Protein AF-0000000085166592 (afdb_homodimer)

InterPro domains:
  IPR009739 Lysozyme inhibitor LprI-like, N-terminal [PF07007] (27-117)

Foldseek 3Di:
DPPPPPPPPPPPPPPPPPPPPPPPLPLVPDDDLVSLLSPLVVLLVVLVVQLVVLLVLLLVVDDPVVNVVSVVVVVVLVVVQQVVLCVVLVVCPPHSCSSSSSSNSNSVSSNVSSVVSCVVSVNPVVNVVSRD/DPPPPPPPPPPPPPPPPPPPPPPPLPLVPDDDLVSLLSPLVVLLVVLVVQLVQLLVLLLVVDDPVVNVVSVVVVVVLVVVQQVVLCVVLVVCPPHSCSSSSSSNSNSVSSNVSSVVSCVVSVNPVPNVVSRD

Secondary structure (DSSP, 8-state):
--------------------------GGG--SHHHHHHHHHHHHHHHHHHHHHHHHHHHTTS-HHHHHHHHHHHHHHHHHHHHHHHHHHGGGTTSTTHHHHHHHHHHHHHHHHHHHHHHHTT--TT-TTT--/--------------------------GGG--SHHHHHHHHHHHHHHHHHHHHHHHHHHHTTS-HHHHHHHHHHHHHHHHHHHHHHHHHTGGGTTSTTHHHHHHHHHHHHHHHHHHHHHHHTT--TT-TTT--

pLDDT: mean 83.38, std 20.88, range [38.25, 98.94]

Radius of gyration: 30.91 Å; Cα contacts (8 Å, |Δi|>4): 212; chains: 2; bounding box: 69×152×59 Å

Sequence (264 aa):
MKALLRSLSLLGALLVLGSQAAQAADCTKAATQAEMNACASQTLTQSDADLNATYMAYRDKLDRARQNELREVQLAWLKYRDLSCRFESAASAGGSVAATVRQTCLAEKTRQRTDELKALAGCQEGDVACVRMKALLRSLSLLGALLVLGSQAAQAADCTKAATQAEMNACASQTLTQSDADLNATYMAYRDKLDRARQNELREVQLAWLKYRDLSCRFESAASAGGSVAATVRQTCLAEKTRQRTDELKALAGCQEGDVACVR

Solvent-accessible surface area (backbone atoms only — not comparable to full-atom values): 14823 Å² total; per-residue (Å²): 134,84,81,76,78,76,77,77,74,78,76,74,77,75,76,75,73,70,73,71,66,79,61,79,67,62,57,93,65,52,83,45,66,70,44,41,37,52,35,23,48,51,49,27,52,49,26,50,50,52,29,50,45,47,50,52,59,46,43,69,74,44,55,71,70,55,33,52,51,50,48,54,24,50,53,30,41,51,52,18,51,52,44,40,26,52,59,72,26,48,87,38,57,93,45,88,55,19,62,30,48,30,30,43,43,47,23,53,56,36,44,52,48,34,53,54,50,37,49,74,61,65,31,49,92,85,41,60,77,62,65,107,136,84,78,76,78,76,76,77,73,76,75,75,78,75,75,75,74,71,74,71,64,80,60,80,66,61,58,91,65,51,82,45,66,70,44,40,37,52,35,24,49,50,49,26,53,50,26,51,50,51,29,51,44,46,50,49,59,46,43,69,75,45,56,71,71,54,34,52,51,50,48,55,24,50,54,31,40,50,52,19,50,53,44,42,27,53,59,72,27,49,85,37,57,92,46,87,56,20,62,30,49,31,30,42,43,48,21,52,56,36,43,52,50,35,52,52,50,37,50,74,61,65,32,50,92,85,42,60,75,61,63,104

Organism: Herbaspirillum seropedicae (strain SmR1) (NCBI:txid757424)

Structure (mmCIF, N/CA/C/O backbone):
data_AF-0000000085166592-model_v1
#
loop_
_entity.id
_entity.type
_entity.pdbx_description
1 polymer 'Lysozyme inhibitor LprI-like N-terminal domain-containing protein'
#
loop_
_atom_site.group_PDB
_atom_site.id
_atom_site.type_symbol
_atom_site.label_atom_id
_atom_site.label_alt_id
_atom_site.label_comp_id
_atom_site.label_asym_id
_atom_site.label_entity_id
_atom_site.label_seq_id
_atom_site.pdbx_PDB_ins_code
_atom_site.Cartn_x
_atom_site.Cartn_y
_atom_site.Cartn_z
_atom_site.occupancy
_atom_site.B_iso_or_equiv
_atom_site.auth_seq_id
_atom_site.auth_comp_id
_atom_site.auth_asym_id
_atom_site.auth_atom_id
_atom_site.pdbx_PDB_model_num
ATOM 1 N N . MET A 1 1 ? -35.594 -71.312 -39.281 1 39.66 1 MET A N 1
ATOM 2 C CA . MET A 1 1 ? -34.562 -70.625 -38.469 1 39.66 1 MET A CA 1
ATOM 3 C C . MET A 1 1 ? -35.062 -69.25 -38 1 39.66 1 MET A C 1
ATOM 5 O O . MET A 1 1 ? -35.531 -68.438 -38.781 1 39.66 1 MET A O 1
ATOM 9 N N . LYS A 1 2 ? -35.625 -69.125 -36.688 1 46.03 2 LYS A N 1
ATOM 10 C CA . LYS A 1 2 ? -36.094 -68.062 -35.844 1 46.03 2 LYS A CA 1
ATOM 11 C C . LYS A 1 2 ? -35.062 -66.875 -35.844 1 46.03 2 LYS A C 1
ATOM 13 O O . LYS A 1 2 ? -33.906 -67.125 -35.531 1 46.03 2 LYS A O 1
ATOM 18 N N . ALA A 1 3 ? -35.125 -65.938 -36.781 1 44.31 3 ALA A N 1
ATOM 19 C CA . ALA A 1 3 ? -34.5 -64.625 -36.812 1 44.31 3 ALA A CA 1
ATOM 20 C C . ALA A 1 3 ? -34.594 -63.906 -35.469 1 44.31 3 ALA A C 1
ATOM 22 O O . ALA A 1 3 ? -35.688 -63.531 -35.031 1 44.31 3 ALA A O 1
ATOM 23 N N . LEU A 1 4 ? -33.906 -64.5 -34.375 1 43.62 4 LEU A N 1
ATOM 24 C CA . LEU A 1 4 ? -33.688 -63.844 -33.094 1 43.62 4 LEU A CA 1
ATOM 25 C C . LEU A 1 4 ? -33.281 -62.375 -33.25 1 43.62 4 LEU A C 1
ATOM 27 O O . LEU A 1 4 ? -32.25 -62.094 -33.875 1 43.62 4 LEU A O 1
ATOM 31 N N . LEU A 1 5 ? -34.25 -61.438 -33.406 1 45.22 5 LEU A N 1
ATOM 32 C CA . LEU A 1 5 ? -34.156 -60 -33.312 1 45.22 5 LEU A CA 1
ATOM 33 C C . LEU A 1 5 ? -33.281 -59.594 -32.125 1 45.22 5 LEU A C 1
ATOM 35 O O . LEU A 1 5 ? -33.594 -59.938 -30.984 1 45.22 5 LEU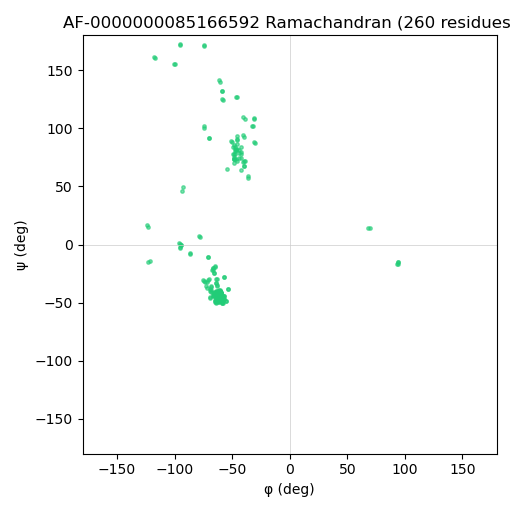 A O 1
ATOM 39 N N . ARG A 1 6 ? -31.906 -59.625 -32.219 1 48.19 6 ARG A N 1
ATOM 40 C CA . ARG A 1 6 ? -30.938 -59.094 -31.266 1 48.19 6 ARG A CA 1
ATOM 41 C C . ARG A 1 6 ? -31.328 -57.688 -30.812 1 48.19 6 ARG A C 1
ATOM 43 O O . ARG A 1 6 ? -31.531 -56.812 -31.641 1 48.19 6 ARG A O 1
ATOM 50 N N . SER A 1 7 ? -32.094 -57.5 -29.75 1 49.56 7 SER A N 1
ATOM 51 C CA . SER A 1 7 ? -32.344 -56.25 -29.031 1 49.56 7 SER A CA 1
ATOM 52 C C . SER A 1 7 ? -31.047 -55.531 -28.734 1 49.56 7 SER A C 1
ATOM 54 O O . SER A 1 7 ? -30.125 -56.094 -28.125 1 49.56 7 SER A O 1
ATOM 56 N N . LEU A 1 8 ? -30.547 -54.75 -29.641 1 46.91 8 LEU A N 1
ATOM 57 C CA . LEU A 1 8 ? -29.484 -53.781 -29.391 1 46.91 8 LEU A CA 1
ATOM 58 C C . LEU A 1 8 ? -29.797 -52.938 -28.156 1 46.91 8 LEU A C 1
ATOM 60 O O . LEU A 1 8 ? -30.75 -52.156 -28.172 1 46.91 8 LEU A O 1
ATOM 64 N N . SER A 1 9 ? -29.688 -53.5 -26.938 1 50.12 9 SER A N 1
ATOM 65 C CA . SER A 1 9 ? -29.734 -52.688 -25.719 1 50.12 9 SER A CA 1
ATOM 66 C C . SER A 1 9 ? -28.812 -51.469 -25.812 1 50.12 9 SER A C 1
ATOM 68 O O . SER A 1 9 ? -27.594 -51.625 -25.938 1 50.12 9 SER A O 1
ATOM 70 N N . LEU A 1 10 ? -29.266 -50.406 -26.438 1 48.69 10 LEU A N 1
ATOM 71 C CA . LEU A 1 10 ? -28.594 -49.125 -26.297 1 48.69 10 LEU A CA 1
ATOM 72 C C . LEU A 1 10 ? -28.312 -48.812 -24.828 1 48.69 10 LEU A C 1
ATOM 74 O O . LEU A 1 10 ? -29.234 -48.531 -24.062 1 48.69 10 LEU A O 1
ATOM 78 N N . LEU A 1 11 ? -27.375 -49.531 -24.172 1 51.44 11 LEU A N 1
ATOM 79 C CA . LEU A 1 11 ? -26.844 -49.094 -22.875 1 51.44 11 LEU A CA 1
ATOM 80 C C . LEU A 1 11 ? -26.547 -47.594 -22.891 1 51.44 11 LEU A C 1
ATOM 82 O O . LEU A 1 11 ? -25.656 -47.156 -23.609 1 51.44 11 LEU A O 1
ATOM 86 N N . GLY A 1 12 ? -27.578 -46.781 -22.703 1 49.09 12 GLY A N 1
ATOM 87 C CA . GLY A 1 12 ? -27.391 -45.344 -22.422 1 49.09 12 GLY A CA 1
ATOM 88 C C . GLY A 1 12 ? -26.344 -45.094 -21.375 1 49.09 12 GLY A C 1
ATOM 89 O O . GLY A 1 12 ? -26.484 -45.5 -20.219 1 49.09 12 GLY A O 1
ATOM 90 N N . ALA A 1 13 ? -25.047 -45.094 -21.703 1 53.25 13 ALA A N 1
ATOM 91 C CA . ALA A 1 13 ? -23.984 -44.594 -20.844 1 53.25 13 ALA A CA 1
ATOM 92 C C . ALA A 1 13 ? -24.391 -43.281 -20.172 1 53.25 13 ALA A C 1
ATOM 94 O O . ALA A 1 13 ? -24.484 -42.25 -20.812 1 53.25 13 ALA A O 1
ATOM 95 N N . LEU A 1 14 ? -25.281 -43.312 -19.141 1 52.31 14 LEU A N 1
ATOM 96 C CA . LEU A 1 14 ? -25.469 -42.156 -18.281 1 52.31 14 LEU A CA 1
ATOM 97 C C . LEU A 1 14 ? -24.125 -41.594 -17.828 1 52.31 14 LEU A C 1
ATOM 99 O O . LEU A 1 14 ? -23.422 -42.219 -17.031 1 52.31 14 LEU A O 1
ATOM 103 N N . LEU A 1 15 ? -23.453 -40.844 -18.609 1 51.09 15 LEU A N 1
ATOM 104 C CA . LEU A 1 15 ? -22.344 -40 -18.172 1 51.09 15 LEU A CA 1
ATOM 105 C C . LEU A 1 15 ? -22.719 -39.219 -16.922 1 51.09 15 LEU A C 1
ATOM 107 O O . LEU A 1 15 ? -23.469 -38.25 -16.984 1 51.09 15 LEU A O 1
ATOM 111 N N . VAL A 1 16 ? -22.812 -39.812 -15.703 1 50.47 16 VAL A N 1
ATOM 112 C CA . VAL A 1 16 ? -22.844 -39.062 -14.453 1 50.47 16 VAL A CA 1
ATOM 113 C C . VAL A 1 16 ? -21.734 -38.031 -14.43 1 50.47 16 VAL A C 1
ATOM 115 O O . VAL A 1 16 ? -20.562 -38.375 -14.266 1 50.47 16 VAL A O 1
ATOM 118 N N . LEU A 1 17 ? -21.859 -36.906 -15.094 1 51.59 17 LEU A N 1
ATOM 119 C CA . LEU A 1 17 ? -21.031 -35.75 -14.773 1 51.59 17 LEU A CA 1
ATOM 120 C C . LEU A 1 17 ? -21.016 -35.469 -13.273 1 51.59 17 LEU A C 1
ATOM 122 O O . LEU A 1 17 ? -22 -35.031 -12.703 1 51.59 17 LEU A O 1
ATOM 126 N N . GLY A 1 18 ? -20.328 -36.281 -12.492 1 46.75 18 GLY A N 1
ATOM 127 C CA . GLY A 1 18 ? -20.109 -35.906 -11.109 1 46.75 18 GLY A CA 1
ATOM 128 C C . GLY A 1 18 ? -19.797 -34.406 -10.945 1 46.75 18 GLY A C 1
ATOM 129 O O . GLY A 1 18 ? -18.844 -33.906 -11.531 1 46.75 18 GLY A O 1
ATOM 130 N N . SER A 1 19 ? -20.766 -33.594 -10.688 1 50.09 19 SER A N 1
ATOM 131 C CA . SER A 1 19 ? -20.5 -32.25 -10.141 1 50.09 19 SER A CA 1
ATOM 132 C C . SER A 1 19 ? -19.375 -32.312 -9.117 1 50.09 19 SER A C 1
ATOM 134 O O . SER A 1 19 ? -19.547 -32.844 -8.023 1 50.09 19 SER A O 1
ATOM 136 N N . GLN A 1 20 ? -18.188 -32.5 -9.516 1 47.25 20 GLN A N 1
ATOM 137 C CA . GLN A 1 20 ? -17.156 -32.219 -8.516 1 47.25 20 GLN A CA 1
ATOM 138 C C . GLN A 1 20 ? -17.516 -30.953 -7.703 1 47.25 20 GLN A C 1
ATOM 140 O O . GLN A 1 20 ? -17.5 -29.844 -8.234 1 47.25 20 GLN A O 1
ATOM 145 N N . ALA A 1 21 ? -18.5 -31.031 -6.949 1 45.41 21 ALA A N 1
ATOM 146 C CA . ALA A 1 21 ? -18.609 -29.938 -5.977 1 45.41 21 ALA A CA 1
ATOM 147 C C . ALA A 1 21 ? -17.234 -29.453 -5.559 1 45.41 21 ALA A C 1
ATOM 149 O O . ALA A 1 21 ? -16.344 -30.25 -5.27 1 45.41 21 ALA A O 1
ATOM 150 N N . ALA A 1 22 ? -16.797 -28.359 -6.086 1 47.06 22 ALA A N 1
ATOM 151 C CA . ALA A 1 22 ? -15.586 -27.703 -5.582 1 47.06 22 ALA A CA 1
ATOM 152 C C . ALA A 1 22 ? -15.484 -27.844 -4.066 1 47.06 22 ALA A C 1
ATOM 154 O O . ALA A 1 22 ? -16.25 -27.203 -3.332 1 47.06 22 ALA A O 1
ATOM 155 N N . GLN A 1 23 ? -15.469 -28.938 -3.445 1 48.72 23 GLN A N 1
ATOM 156 C CA . GLN A 1 23 ? -15.203 -29.047 -2.016 1 48.72 23 GLN A CA 1
ATOM 157 C C . GLN A 1 23 ? -14.258 -27.953 -1.544 1 48.72 23 GLN A C 1
ATOM 159 O O . GLN A 1 23 ? -13.281 -27.625 -2.227 1 48.72 23 GLN A O 1
ATOM 164 N N . ALA A 1 24 ? -14.75 -27.031 -0.844 1 54.62 24 ALA A N 1
ATOM 165 C CA . ALA A 1 24 ? -13.828 -26.125 -0.164 1 54.62 24 ALA A CA 1
ATOM 166 C C . ALA A 1 24 ? -12.523 -26.828 0.195 1 54.62 24 ALA A C 1
ATOM 168 O O . ALA A 1 24 ? -12.531 -27.844 0.892 1 54.62 24 ALA A O 1
ATOM 169 N N . ALA A 1 25 ? -11.578 -26.812 -0.792 1 58.69 25 ALA A N 1
ATOM 170 C CA . ALA A 1 25 ? -10.289 -27.453 -0.551 1 58.69 25 ALA A CA 1
ATOM 171 C C . ALA A 1 25 ? -9.812 -27.203 0.876 1 58.69 25 ALA A C 1
ATOM 173 O O . ALA A 1 25 ? -9.953 -26.094 1.396 1 58.69 25 ALA A O 1
ATOM 174 N N . ASP A 1 26 ? -9.828 -28.188 1.744 1 76.12 26 ASP A N 1
AT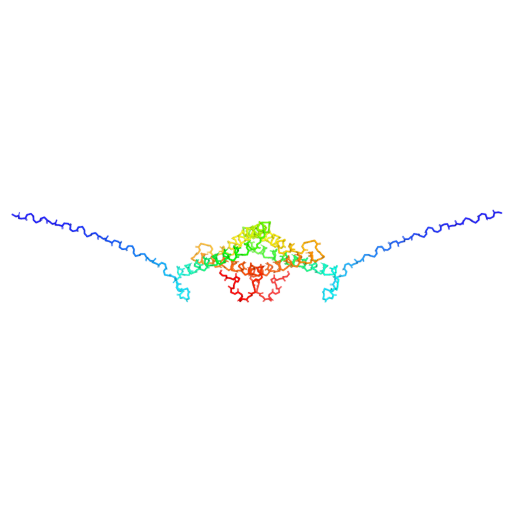OM 175 C CA . ASP A 1 26 ? -9.07 -28.031 2.982 1 76.12 26 ASP A CA 1
ATOM 176 C C . ASP A 1 26 ? -7.645 -27.578 2.697 1 76.12 26 ASP A C 1
ATOM 178 O O . ASP A 1 26 ? -6.762 -28.406 2.436 1 76.12 26 ASP A O 1
ATOM 182 N N . CYS A 1 27 ? -7.449 -26.312 2.623 1 84.44 27 CYS A N 1
ATOM 183 C CA . CYS A 1 27 ? -6.207 -25.719 2.152 1 84.44 27 CYS A CA 1
ATOM 184 C C . CYS A 1 27 ? -5.055 -26.047 3.09 1 84.44 27 CYS A C 1
ATOM 186 O O . CYS A 1 27 ? -3.887 -25.922 2.711 1 84.44 27 CYS A O 1
ATOM 188 N N . THR A 1 28 ? -5.441 -26.453 4.301 1 81.75 28 THR A N 1
ATOM 189 C CA . THR A 1 28 ? -4.383 -26.828 5.23 1 81.75 28 THR A CA 1
ATOM 190 C C . THR A 1 28 ? -3.734 -28.141 4.809 1 81.75 28 THR A C 1
ATOM 192 O O . THR A 1 28 ? -2.645 -28.484 5.273 1 81.75 28 THR A O 1
ATOM 195 N N . LYS A 1 29 ? -4.34 -28.812 3.859 1 84.25 29 LYS A N 1
ATOM 196 C CA . LYS A 1 29 ? -3.844 -30.125 3.471 1 84.25 29 LYS A CA 1
ATOM 197 C C . LYS A 1 29 ? -3.506 -30.172 1.982 1 84.25 29 LYS A C 1
ATOM 199 O O . LYS A 1 29 ? -3.43 -31.25 1.39 1 84.25 29 LYS A O 1
ATOM 204 N N . ALA A 1 30 ? -3.4 -28.953 1.363 1 84.44 30 ALA A N 1
ATOM 205 C CA . ALA A 1 30 ? -3.104 -28.953 -0.067 1 84.44 30 ALA A CA 1
ATOM 206 C C . ALA A 1 30 ? -1.789 -29.672 -0.355 1 84.44 30 ALA A C 1
ATOM 208 O O . ALA A 1 30 ? -0.758 -29.359 0.244 1 84.44 30 ALA A O 1
ATOM 209 N N . ALA A 1 31 ? -1.876 -30.656 -1.246 1 87.75 31 ALA A N 1
ATOM 210 C CA . ALA A 1 31 ? -0.699 -31.484 -1.496 1 87.75 31 ALA A CA 1
ATOM 211 C C . ALA A 1 31 ? -0.307 -31.453 -2.971 1 87.75 31 ALA A C 1
ATOM 213 O O . ALA A 1 31 ? 0.81 -31.828 -3.33 1 87.75 31 ALA A O 1
ATOM 214 N N . THR A 1 32 ? -1.146 -31 -3.811 1 92.12 32 THR A N 1
ATOM 215 C CA . THR A 1 32 ? -0.858 -30.906 -5.238 1 92.12 32 THR A CA 1
ATOM 216 C C . THR A 1 32 ? -0.888 -29.453 -5.699 1 92.12 32 THR A C 1
ATOM 218 O O . THR A 1 32 ? -1.445 -28.594 -5.016 1 92.12 32 THR A O 1
ATOM 221 N N . GLN A 1 33 ? -0.26 -29.219 -6.855 1 93 33 GLN A N 1
ATOM 222 C CA . GLN A 1 33 ? -0.279 -27.875 -7.414 1 93 33 GLN A CA 1
ATOM 223 C C . GLN A 1 33 ? -1.707 -27.406 -7.699 1 93 33 GLN A C 1
ATOM 225 O O . GLN A 1 33 ? -2.041 -26.25 -7.504 1 93 33 GLN A O 1
ATOM 230 N N . ALA A 1 34 ? -2.494 -28.344 -8.188 1 92.69 34 ALA A N 1
ATOM 231 C CA . ALA A 1 34 ? -3.895 -28.031 -8.461 1 92.69 34 ALA A CA 1
ATOM 232 C C . ALA A 1 34 ? -4.625 -27.594 -7.195 1 92.69 34 ALA A C 1
ATOM 234 O O . ALA A 1 34 ? -5.402 -26.641 -7.211 1 92.69 34 ALA A O 1
ATOM 235 N N . GLU A 1 35 ? -4.348 -28.25 -6.141 1 92.69 35 GLU A N 1
ATOM 236 C CA . GLU A 1 35 ? -4.949 -27.906 -4.855 1 92.69 35 GLU A CA 1
ATOM 237 C C . GLU A 1 35 ? -4.438 -26.547 -4.352 1 92.69 35 GLU A C 1
ATOM 239 O O . GLU A 1 35 ? -5.207 -25.75 -3.826 1 92.69 35 GLU A O 1
ATOM 244 N N . MET A 1 36 ? -3.229 -26.281 -4.496 1 94.75 36 MET A N 1
ATOM 245 C CA . MET A 1 36 ? -2.637 -25.016 -4.078 1 94.75 36 MET A CA 1
ATOM 246 C C . MET A 1 36 ? -3.227 -23.859 -4.871 1 94.75 36 MET A C 1
ATOM 248 O O . MET A 1 36 ? -3.498 -22.797 -4.312 1 94.75 36 MET A O 1
ATOM 252 N N . ASN A 1 37 ? -3.418 -24.109 -6.168 1 94.06 37 ASN A N 1
ATOM 253 C CA . ASN A 1 37 ? -4.07 -23.094 -6.992 1 94.06 37 ASN A CA 1
ATOM 254 C C . ASN A 1 37 ? -5.488 -22.797 -6.508 1 94.06 37 ASN A C 1
ATOM 256 O O . ASN A 1 37 ? -5.887 -21.641 -6.41 1 94.06 37 ASN A O 1
ATOM 260 N N . ALA A 1 38 ? -6.176 -23.875 -6.227 1 94.31 38 ALA A N 1
ATOM 261 C CA . ALA A 1 38 ? -7.551 -23.719 -5.758 1 94.31 38 ALA A CA 1
ATOM 262 C C . ALA A 1 38 ? -7.598 -22.969 -4.43 1 94.31 38 ALA A C 1
ATOM 264 O O . ALA A 1 38 ? -8.461 -22.109 -4.223 1 94.31 38 ALA A O 1
ATOM 265 N N . CYS A 1 39 ? -6.691 -23.266 -3.588 1 96.06 39 CYS A N 1
ATOM 266 C CA . CYS A 1 39 ? -6.633 -22.594 -2.287 1 96.06 39 CYS A CA 1
ATOM 267 C C . CYS A 1 39 ? -6.305 -21.125 -2.441 1 96.06 39 CYS A C 1
ATOM 269 O O . CYS A 1 39 ? -6.91 -20.266 -1.781 1 96.06 39 CYS A O 1
ATOM 271 N N . ALA A 1 40 ? -5.367 -20.797 -3.271 1 96.25 40 ALA A N 1
ATOM 272 C CA . ALA A 1 40 ? -5.016 -19.406 -3.516 1 96.25 40 ALA A CA 1
ATOM 273 C C . ALA A 1 40 ? -6.199 -18.641 -4.09 1 96.25 40 ALA A C 1
ATOM 275 O O . ALA A 1 40 ? -6.453 -17.5 -3.701 1 96.25 40 ALA A O 1
ATOM 276 N N . SER A 1 41 ? -6.887 -19.297 -4.984 1 96.88 41 SER A N 1
ATOM 277 C CA . SER A 1 41 ? -8.07 -18.672 -5.582 1 96.88 41 SER A CA 1
ATOM 278 C C . SER A 1 41 ? -9.148 -18.406 -4.535 1 96.88 41 SER A C 1
ATOM 280 O O . SER A 1 41 ? -9.766 -17.344 -4.527 1 96.88 41 SER A O 1
ATOM 282 N N . GLN A 1 42 ? -9.375 -19.344 -3.723 1 96.56 42 GLN A N 1
ATOM 283 C CA . GLN A 1 42 ? -10.359 -19.172 -2.656 1 96.56 42 GLN A CA 1
ATOM 284 C C . GLN A 1 42 ? -9.969 -18.047 -1.717 1 96.56 42 GLN A C 1
ATOM 286 O O . GLN A 1 42 ? -10.82 -17.234 -1.331 1 96.56 42 GLN A O 1
ATOM 291 N N . THR A 1 43 ? -8.758 -17.984 -1.353 1 97.44 43 THR A N 1
ATOM 292 C CA . THR A 1 43 ? -8.273 -16.938 -0.467 1 97.44 43 THR A CA 1
ATOM 293 C C . THR A 1 43 ? -8.445 -15.562 -1.111 1 97.44 43 THR A C 1
ATOM 295 O O . THR A 1 43 ? -8.875 -14.609 -0.457 1 97.44 43 THR A O 1
ATOM 298 N N . LEU A 1 44 ? -8.125 -15.477 -2.422 1 98.38 44 LEU A N 1
ATOM 299 C CA . LEU A 1 44 ? -8.289 -14.203 -3.123 1 98.38 44 LEU A CA 1
ATOM 300 C C . LEU A 1 44 ? -9.758 -13.805 -3.188 1 98.38 44 LEU A C 1
ATOM 302 O O . LEU A 1 44 ? -10.102 -12.648 -2.945 1 98.38 44 LEU A O 1
ATOM 306 N N . THR A 1 45 ? -10.57 -14.75 -3.488 1 98.19 45 THR A N 1
ATOM 307 C CA . THR A 1 45 ? -12 -14.5 -3.559 1 98.19 45 THR A CA 1
ATOM 308 C C . THR A 1 45 ? -12.523 -13.977 -2.221 1 98.19 45 THR A C 1
ATOM 310 O O . THR A 1 45 ? -13.273 -13 -2.18 1 98.19 45 THR A O 1
ATOM 313 N N . GLN A 1 46 ? -12.148 -14.609 -1.155 1 97.94 46 GLN A N 1
ATOM 314 C CA . GLN A 1 46 ? -12.57 -14.18 0.173 1 97.94 46 GLN A CA 1
ATOM 315 C C . GLN A 1 46 ? -12.016 -12.789 0.5 1 97.94 46 GLN A C 1
ATOM 317 O O . GLN A 1 46 ? -12.727 -11.953 1.055 1 97.94 46 GLN A O 1
ATOM 322 N N . SER A 1 47 ? -10.773 -12.539 0.2 1 98.62 47 SER A N 1
ATOM 323 C CA . SER A 1 47 ? -10.172 -11.227 0.436 1 98.62 47 SER A CA 1
ATOM 324 C C . SER A 1 47 ? -10.898 -10.133 -0.333 1 98.62 47 SER A C 1
ATOM 326 O O . SER A 1 47 ? -11.133 -9.047 0.195 1 98.62 47 SER A O 1
ATOM 328 N N . ASP A 1 48 ? -11.227 -10.461 -1.569 1 98.75 48 ASP A N 1
ATOM 329 C CA . ASP A 1 48 ? -11.977 -9.508 -2.381 1 98.75 48 ASP A CA 1
ATOM 330 C C . ASP A 1 48 ? -13.352 -9.227 -1.776 1 98.75 48 ASP A C 1
ATOM 332 O O . ASP A 1 48 ? -13.797 -8.078 -1.756 1 98.75 48 ASP A O 1
ATOM 336 N N . ALA A 1 49 ? -13.977 -10.258 -1.362 1 98.56 49 ALA A N 1
ATOM 337 C CA . ALA A 1 49 ? -15.289 -10.086 -0.737 1 98.56 49 ALA A CA 1
ATOM 338 C C . ALA A 1 49 ? -15.195 -9.227 0.519 1 98.56 49 ALA A C 1
ATOM 340 O O . ALA A 1 49 ? -16.016 -8.328 0.729 1 98.56 49 ALA A O 1
ATOM 341 N N . ASP A 1 50 ? -14.258 -9.492 1.364 1 98.12 50 ASP A N 1
ATOM 342 C CA . ASP A 1 50 ? -14.039 -8.727 2.59 1 98.12 50 ASP A CA 1
ATOM 343 C C . ASP A 1 50 ? -13.734 -7.266 2.279 1 98.12 50 ASP A C 1
ATOM 345 O O . ASP A 1 50 ? -14.25 -6.363 2.936 1 98.12 50 ASP A O 1
ATOM 349 N N . LEU A 1 51 ? -12.883 -7.031 1.287 1 98.62 51 LEU A N 1
ATOM 350 C CA . LEU A 1 51 ? -12.555 -5.668 0.887 1 98.62 51 LEU A CA 1
ATOM 351 C C . LEU A 1 51 ? -13.797 -4.926 0.407 1 98.62 51 LEU A C 1
ATOM 353 O O . LEU A 1 51 ? -14.039 -3.785 0.807 1 98.62 51 LEU A O 1
ATOM 357 N N . ASN A 1 52 ? -14.539 -5.605 -0.434 1 98.31 52 ASN A N 1
ATOM 358 C CA . ASN A 1 52 ? -15.734 -4.969 -0.98 1 98.31 52 ASN A CA 1
ATOM 359 C C . ASN A 1 52 ? -16.734 -4.609 0.119 1 98.31 52 ASN A C 1
ATOM 361 O O . ASN A 1 52 ? -17.297 -3.518 0.115 1 98.31 52 ASN A O 1
ATOM 365 N N . ALA A 1 53 ? -16.938 -5.496 1.018 1 97.81 53 ALA A N 1
ATOM 366 C CA . ALA A 1 53 ? -17.859 -5.234 2.125 1 97.81 53 ALA A CA 1
ATOM 367 C C . ALA A 1 53 ? -17.375 -4.062 2.971 1 97.81 53 ALA A C 1
ATOM 369 O O . ALA A 1 53 ? -18.156 -3.172 3.314 1 97.81 53 ALA A O 1
ATOM 370 N N . THR A 1 54 ? -16.125 -4.098 3.342 1 97.62 54 THR A N 1
ATOM 371 C CA . THR A 1 54 ? -15.539 -3.035 4.16 1 97.62 54 THR A CA 1
ATOM 372 C C . THR A 1 54 ? -15.602 -1.697 3.43 1 97.62 54 THR A C 1
ATOM 374 O O . THR A 1 54 ? -15.969 -0.679 4.02 1 97.62 54 THR A O 1
ATOM 377 N N . TYR A 1 55 ? -15.25 -1.688 2.164 1 98.38 55 TYR A N 1
ATOM 378 C CA . TYR A 1 55 ? -15.266 -0.49 1.332 1 98.38 55 TYR A CA 1
ATOM 379 C C . TYR A 1 55 ? -16.672 0.107 1.272 1 98.38 55 TYR A C 1
ATOM 381 O O . TYR A 1 55 ? -16.844 1.31 1.483 1 98.38 55 TYR A O 1
ATOM 389 N N . MET A 1 56 ? -17.625 -0.708 0.991 1 97.94 56 MET A N 1
ATOM 390 C CA . MET A 1 56 ? -19 -0.232 0.872 1 97.94 56 MET A CA 1
ATOM 391 C C . MET A 1 56 ? -19.5 0.319 2.201 1 97.94 56 MET A C 1
ATOM 393 O O . MET A 1 56 ? -20.141 1.368 2.24 1 97.94 56 MET A O 1
ATOM 397 N N . ALA A 1 57 ? -19.219 -0.428 3.275 1 96.19 57 ALA A N 1
ATOM 398 C CA . ALA A 1 57 ? -19.641 0.021 4.602 1 96.19 57 ALA A CA 1
ATOM 399 C C . ALA A 1 57 ? -19.031 1.376 4.941 1 96.19 57 ALA A C 1
ATOM 401 O O . ALA A 1 57 ? -19.703 2.248 5.492 1 96.19 57 ALA A O 1
ATOM 402 N N . TYR A 1 58 ? -17.797 1.571 4.715 1 96.75 58 TYR A N 1
ATOM 403 C CA . TYR A 1 58 ? -17.125 2.84 4.98 1 96.75 58 TYR A CA 1
ATOM 404 C C . TYR A 1 58 ? -17.672 3.943 4.082 1 96.75 58 TYR A C 1
ATOM 406 O O . TYR A 1 58 ? -17.969 5.043 4.551 1 96.75 58 TYR A O 1
ATOM 414 N N . ARG A 1 59 ? -17.75 3.635 2.77 1 97.44 59 ARG A N 1
ATOM 415 C CA . ARG A 1 59 ? -18.25 4.594 1.787 1 97.44 59 ARG A CA 1
ATOM 416 C C . ARG A 1 59 ? -19.625 5.117 2.182 1 97.44 59 ARG A C 1
ATOM 418 O O . ARG A 1 59 ? -19.922 6.305 2.018 1 97.44 59 ARG A O 1
ATOM 425 N N . ASP A 1 60 ? -20.438 4.246 2.721 1 96 60 ASP A N 1
ATOM 426 C CA . ASP A 1 60 ? -21.812 4.59 3.066 1 96 60 ASP A CA 1
ATOM 427 C C . ASP A 1 60 ? -21.859 5.609 4.203 1 96 60 ASP A C 1
ATOM 429 O O . ASP A 1 60 ? -22.875 6.277 4.406 1 96 60 ASP A O 1
ATOM 433 N N . LYS A 1 61 ? -20.859 5.762 4.957 1 94.81 61 LYS A N 1
ATOM 434 C CA . LYS A 1 61 ? -20.812 6.695 6.074 1 94.81 61 LYS A CA 1
ATOM 435 C C . LYS A 1 61 ? -20.375 8.086 5.609 1 94.81 61 LYS A C 1
ATOM 437 O O . LYS A 1 61 ? -20.406 9.039 6.387 1 94.81 61 LYS A O 1
ATOM 442 N N . LEU A 1 62 ? -19.984 8.18 4.379 1 95.81 62 LEU A N 1
ATOM 443 C CA . LEU A 1 62 ? -19.391 9.414 3.867 1 95.81 62 LEU A CA 1
ATOM 444 C C . LEU A 1 62 ? -20.438 10.211 3.074 1 95.81 62 LEU A C 1
ATOM 446 O O . LEU A 1 62 ? -21.406 9.648 2.588 1 95.81 62 LEU A O 1
ATOM 450 N N . ASP A 1 63 ? -20.219 11.547 2.998 1 96.44 63 ASP A N 1
ATOM 451 C CA . ASP A 1 63 ? -21.031 12.352 2.096 1 96.44 63 ASP A CA 1
ATOM 452 C C . ASP A 1 63 ? -20.625 12.141 0.642 1 96.44 63 ASP A C 1
ATOM 454 O O . ASP A 1 63 ? -19.609 11.484 0.367 1 96.44 63 ASP A O 1
ATOM 458 N N . ARG A 1 64 ? -21.328 12.625 -0.301 1 97.88 64 ARG A N 1
ATOM 459 C CA . ARG A 1 64 ? -21.156 12.336 -1.723 1 97.88 64 ARG A CA 1
ATOM 460 C C . ARG A 1 64 ? -19.781 12.758 -2.211 1 97.88 64 ARG A C 1
ATOM 462 O O . ARG A 1 64 ? -19.141 12.039 -2.984 1 97.88 64 ARG A O 1
ATOM 469 N N . ALA A 1 65 ? -19.297 13.93 -1.798 1 97.25 65 ALA A N 1
ATOM 470 C CA . ALA A 1 65 ? -17.984 14.406 -2.227 1 97.25 65 ALA A CA 1
ATOM 471 C C . ALA A 1 65 ? -16.891 13.461 -1.767 1 97.25 65 ALA A C 1
ATOM 473 O O . ALA A 1 65 ? -16 13.094 -2.551 1 97.25 65 ALA A O 1
ATOM 474 N N . ARG A 1 66 ? -17.016 13.023 -0.52 1 97.5 66 ARG A N 1
ATOM 475 C CA . ARG A 1 66 ? -16 12.133 0.034 1 97.5 66 ARG A CA 1
ATOM 476 C C . ARG A 1 66 ? -16.125 10.734 -0.569 1 97.5 66 ARG A C 1
ATOM 478 O O . ARG A 1 66 ? -15.117 10.047 -0.756 1 97.5 66 ARG A O 1
ATOM 485 N N . GLN A 1 67 ? -17.328 10.352 -0.891 1 98.5 67 GLN A N 1
ATOM 486 C CA . GLN A 1 67 ? -17.5 9.086 -1.593 1 98.5 67 GLN A CA 1
ATOM 487 C C . GLN A 1 67 ? -16.766 9.086 -2.924 1 98.5 67 GLN A C 1
ATOM 489 O O . GLN A 1 67 ? -16.125 8.094 -3.281 1 98.5 67 GLN A O 1
ATOM 494 N N . ASN A 1 68 ? -16.844 10.148 -3.623 1 98.5 68 ASN A N 1
ATOM 495 C CA . ASN A 1 68 ? -16.156 10.258 -4.906 1 98.5 68 ASN A CA 1
ATOM 496 C C . ASN A 1 68 ? -14.648 10.227 -4.738 1 98.5 68 ASN A C 1
ATOM 498 O O . ASN A 1 68 ? -13.938 9.586 -5.52 1 98.5 68 ASN A O 1
ATOM 502 N N . GLU A 1 69 ? -14.133 10.945 -3.764 1 98.31 69 GLU A N 1
ATOM 503 C CA . GLU A 1 69 ? -12.703 10.93 -3.482 1 98.31 69 GLU A CA 1
ATOM 504 C C . GLU A 1 69 ? -12.227 9.523 -3.131 1 98.31 69 GLU A C 1
ATOM 506 O O . GLU A 1 69 ? -11.188 9.07 -3.613 1 98.31 69 GLU A O 1
ATOM 511 N N . LEU A 1 70 ? -13 8.828 -2.266 1 98.56 70 LEU A N 1
ATOM 512 C CA . LEU A 1 70 ? -12.648 7.465 -1.885 1 98.56 70 LEU A CA 1
ATOM 513 C C . LEU A 1 70 ? -12.617 6.555 -3.105 1 98.56 70 LEU A C 1
ATOM 515 O O . LEU A 1 70 ? -11.758 5.676 -3.209 1 98.56 70 LEU A O 1
ATOM 519 N N . ARG A 1 71 ? -13.57 6.742 -4.008 1 98.81 71 ARG A N 1
ATOM 520 C CA . ARG A 1 71 ? -13.602 5.945 -5.23 1 98.81 71 ARG A CA 1
ATOM 521 C C . ARG A 1 71 ? -12.336 6.145 -6.051 1 98.81 71 ARG A C 1
ATOM 523 O O . ARG A 1 71 ? -11.766 5.184 -6.566 1 98.81 71 ARG A O 1
ATOM 530 N N . GLU A 1 72 ? -11.891 7.379 -6.191 1 98.81 72 GLU A N 1
ATOM 531 C CA . GLU A 1 72 ? -10.664 7.672 -6.93 1 98.81 72 GLU A CA 1
ATOM 532 C C . GLU A 1 72 ? -9.453 7 -6.289 1 98.81 72 GLU A C 1
ATOM 534 O O . GLU A 1 72 ? -8.602 6.449 -6.988 1 98.81 72 GLU A O 1
ATOM 539 N N . VAL A 1 73 ? -9.414 7.035 -4.945 1 98.88 73 VAL A N 1
ATOM 540 C CA . VAL A 1 73 ? -8.32 6.375 -4.227 1 98.88 73 VAL A CA 1
ATOM 541 C C . VAL A 1 73 ? -8.352 4.875 -4.508 1 98.88 73 VAL A C 1
ATOM 543 O O . VAL A 1 73 ? -7.316 4.27 -4.781 1 98.88 73 VAL A O 1
ATOM 546 N N . GLN A 1 74 ? -9.57 4.324 -4.422 1 98.88 74 GLN A N 1
ATOM 547 C CA . GLN A 1 74 ? -9.719 2.883 -4.574 1 98.88 74 GLN A CA 1
ATOM 548 C C . GLN A 1 74 ? -9.312 2.43 -5.977 1 98.88 74 GLN A C 1
ATOM 550 O O . GLN A 1 74 ? -8.656 1.398 -6.133 1 98.88 74 GLN A O 1
ATOM 555 N N . LEU A 1 75 ? -9.688 3.188 -6.98 1 98.88 75 LEU A N 1
ATOM 556 C CA . LEU A 1 75 ? -9.336 2.855 -8.359 1 98.88 75 LEU A CA 1
ATOM 557 C C . LEU A 1 75 ? -7.828 2.936 -8.57 1 98.88 75 LEU A C 1
ATOM 559 O O . LEU A 1 75 ? -7.25 2.088 -9.258 1 98.88 75 LEU A O 1
ATOM 563 N N . ALA A 1 76 ? -7.211 3.961 -8.047 1 98.88 76 ALA A N 1
ATOM 564 C CA . ALA A 1 76 ? -5.754 4.07 -8.133 1 98.88 76 ALA A CA 1
ATOM 565 C C . ALA A 1 76 ? -5.074 2.908 -7.418 1 98.88 76 ALA A C 1
ATOM 567 O O . ALA A 1 76 ? -4.07 2.379 -7.895 1 98.88 76 ALA A O 1
ATOM 568 N N . TRP A 1 77 ? -5.633 2.521 -6.246 1 98.94 77 TRP A N 1
ATOM 569 C CA . TRP A 1 77 ? -5.086 1.393 -5.496 1 98.94 77 TRP A CA 1
ATOM 570 C C . TRP A 1 77 ? -5.195 0.102 -6.301 1 98.94 77 TRP A C 1
ATOM 572 O O . TRP A 1 77 ? -4.258 -0.699 -6.332 1 98.94 77 TRP A O 1
ATOM 582 N N . LEU A 1 78 ? -6.344 -0.097 -6.949 1 98.94 78 LEU A N 1
ATOM 583 C CA . LEU A 1 78 ? -6.551 -1.302 -7.746 1 98.94 78 LEU A CA 1
ATOM 584 C C . LEU A 1 78 ? -5.508 -1.404 -8.852 1 98.94 78 LEU A C 1
ATOM 586 O O . LEU A 1 78 ? -4.965 -2.484 -9.102 1 98.94 78 LEU A O 1
ATOM 590 N N . LYS A 1 79 ? -5.277 -0.306 -9.508 1 98.94 79 LYS A N 1
ATOM 591 C CA . LYS A 1 79 ? -4.27 -0.287 -10.562 1 98.94 79 LYS A CA 1
ATOM 592 C C . LYS A 1 79 ? -2.887 -0.605 -10.008 1 98.94 79 LYS A C 1
ATOM 594 O O . LYS A 1 79 ? -2.143 -1.398 -10.586 1 98.94 79 LYS A O 1
ATOM 599 N N . TYR A 1 80 ? -2.539 -0.039 -8.883 1 98.94 80 TYR A N 1
ATOM 600 C CA . TYR A 1 80 ? -1.265 -0.302 -8.227 1 98.94 80 TYR A CA 1
ATOM 601 C C . TYR A 1 80 ? -1.144 -1.771 -7.84 1 98.94 80 TYR A C 1
ATOM 603 O O . TYR A 1 80 ? -0.118 -2.404 -8.102 1 98.94 80 TYR A O 1
ATOM 611 N N . ARG A 1 81 ? -2.18 -2.305 -7.188 1 98.88 81 ARG A N 1
ATOM 612 C CA . ARG A 1 81 ? -2.168 -3.701 -6.77 1 98.88 81 ARG A CA 1
ATOM 613 C C . ARG A 1 81 ? -1.903 -4.625 -7.949 1 98.88 81 ARG A C 1
ATOM 615 O O . ARG A 1 81 ? -1.039 -5.504 -7.879 1 98.88 81 ARG A O 1
ATOM 622 N N . ASP A 1 82 ? -2.68 -4.387 -9.062 1 98.81 82 ASP A N 1
ATOM 623 C CA . ASP A 1 82 ? -2.604 -5.289 -10.203 1 98.81 82 ASP A CA 1
ATOM 624 C C . ASP A 1 82 ? -1.232 -5.211 -10.875 1 98.81 82 ASP A C 1
ATOM 626 O O . ASP A 1 82 ? -0.642 -6.238 -11.211 1 98.81 82 ASP A O 1
ATOM 630 N N . LEU A 1 83 ? -0.715 -4.008 -11.062 1 98.81 83 LEU A N 1
ATOM 631 C CA . LEU A 1 83 ? 0.605 -3.846 -11.664 1 98.81 83 LEU A CA 1
ATOM 632 C C . LEU A 1 83 ? 1.688 -4.426 -10.758 1 98.81 83 LEU A C 1
ATOM 634 O O . LEU A 1 83 ? 2.621 -5.074 -11.234 1 98.81 83 LEU A O 1
ATOM 638 N N . SER A 1 84 ? 1.565 -4.168 -9.445 1 98.69 84 SER A N 1
ATOM 639 C CA . SER A 1 84 ? 2.549 -4.652 -8.477 1 98.69 84 SER A CA 1
ATOM 640 C C . SER A 1 84 ? 2.607 -6.176 -8.469 1 98.69 84 SER A C 1
ATOM 642 O O . SER A 1 84 ? 3.691 -6.762 -8.539 1 98.69 84 SER A O 1
ATOM 644 N N . CYS A 1 85 ? 1.445 -6.789 -8.438 1 98.5 85 CYS A N 1
ATOM 645 C CA . CYS A 1 85 ? 1.433 -8.242 -8.32 1 98.5 85 CYS A CA 1
ATOM 646 C C . CYS A 1 85 ? 1.816 -8.898 -9.641 1 98.5 85 CYS A C 1
ATOM 648 O O . CYS A 1 85 ? 2.398 -9.984 -9.648 1 98.5 85 CYS A O 1
ATOM 650 N N . ARG A 1 86 ? 1.507 -8.266 -10.789 1 97.94 86 ARG A N 1
ATOM 651 C CA . ARG A 1 86 ? 2.033 -8.758 -12.055 1 97.94 86 ARG A CA 1
ATOM 652 C C . ARG A 1 86 ? 3.557 -8.719 -12.07 1 97.94 86 ARG A C 1
ATOM 654 O O . ARG A 1 86 ? 4.203 -9.672 -12.508 1 97.94 86 ARG A O 1
ATOM 661 N N . PHE A 1 87 ? 4.117 -7.688 -11.594 1 98.06 87 PHE A N 1
ATOM 662 C CA . PHE A 1 87 ? 5.566 -7.527 -11.531 1 98.06 87 PHE A CA 1
ATOM 663 C C . PHE A 1 87 ? 6.184 -8.562 -10.602 1 98.06 87 PHE A C 1
ATOM 665 O O . PHE A 1 87 ? 7.129 -9.258 -10.984 1 98.06 87 PHE A O 1
ATOM 672 N N . GLU A 1 88 ? 5.645 -8.727 -9.438 1 96 88 GLU A N 1
ATOM 673 C CA . GLU A 1 88 ? 6.227 -9.562 -8.391 1 96 88 GLU A CA 1
ATOM 674 C C . GLU A 1 88 ? 6.125 -11.039 -8.742 1 96 88 GLU A C 1
ATOM 676 O O . GLU A 1 88 ? 6.969 -11.844 -8.328 1 96 88 GLU A O 1
ATOM 681 N N . SER A 1 89 ? 5.098 -11.406 -9.484 1 95.56 89 SER A N 1
ATOM 682 C CA . SER A 1 89 ? 4.883 -12.82 -9.773 1 95.56 89 SER A CA 1
ATOM 683 C C . SER A 1 89 ? 5.488 -13.203 -11.117 1 95.56 89 SER A C 1
ATOM 685 O O . SER A 1 89 ? 5.402 -14.367 -11.531 1 95.56 89 SER A O 1
ATOM 687 N N . ALA A 1 90 ? 6.113 -12.266 -11.82 1 94.38 90 ALA A N 1
ATOM 688 C CA . ALA A 1 90 ? 6.559 -12.477 -13.195 1 94.38 90 ALA A CA 1
ATOM 689 C C . ALA A 1 90 ? 7.617 -13.578 -13.266 1 94.38 90 ALA A C 1
ATOM 691 O O . ALA A 1 90 ? 7.715 -14.289 -14.273 1 94.38 90 ALA A O 1
ATOM 692 N N . ALA A 1 91 ? 8.414 -13.742 -12.188 1 88.69 91 ALA A N 1
ATOM 693 C CA . ALA A 1 91 ? 9.484 -14.742 -12.195 1 88.69 91 ALA A CA 1
ATOM 694 C C . ALA A 1 91 ? 8.914 -16.156 -12.266 1 88.69 91 ALA A C 1
ATOM 696 O O . ALA A 1 91 ? 9.594 -17.094 -12.703 1 88.69 91 ALA A O 1
ATOM 697 N N . SER A 1 92 ? 7.703 -16.328 -11.836 1 91.94 92 SER A N 1
ATOM 698 C CA . SER A 1 92 ? 7.07 -17.641 -11.828 1 91.94 92 SER A CA 1
ATOM 699 C C . SER A 1 92 ? 6.242 -17.859 -13.094 1 91.94 92 SER A C 1
ATOM 701 O O . SER A 1 92 ? 5.688 -18.953 -13.297 1 91.94 92 SER A O 1
ATOM 703 N N . ALA A 1 93 ? 6.242 -16.828 -13.945 1 88.25 93 ALA A N 1
ATOM 704 C C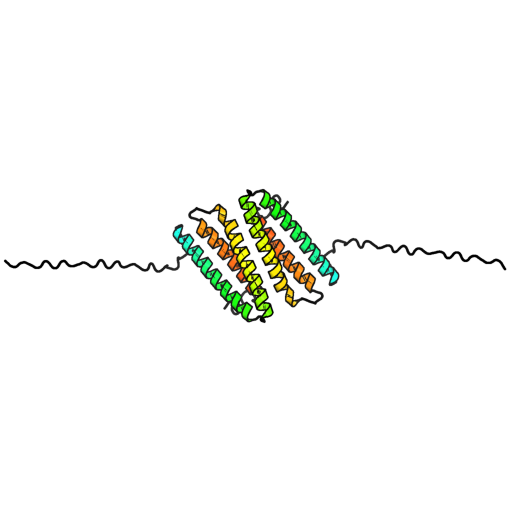A . ALA A 1 93 ? 5.379 -16.891 -15.117 1 88.25 93 ALA A CA 1
ATOM 705 C C . ALA A 1 93 ? 5.715 -18.109 -15.977 1 88.25 93 ALA A C 1
ATOM 707 O O . ALA A 1 93 ? 6.891 -18.406 -16.219 1 88.25 93 ALA A O 1
ATOM 708 N N . GLY A 1 94 ? 4.648 -18.844 -16.359 1 89.5 94 GLY A N 1
ATOM 709 C CA . GLY A 1 94 ? 4.832 -20 -17.234 1 89.5 94 GLY A CA 1
ATOM 710 C C . GLY A 1 94 ? 4.969 -21.297 -16.469 1 89.5 94 GLY A C 1
ATOM 711 O O . GLY A 1 94 ? 4.875 -22.375 -17.047 1 89.5 94 GLY A O 1
ATOM 712 N N . GLY A 1 95 ? 5.211 -21.203 -15.164 1 91.38 95 GLY A N 1
ATOM 713 C CA . GLY A 1 95 ? 5.332 -22.391 -14.352 1 91.38 95 GLY A CA 1
ATOM 714 C C . GLY A 1 95 ? 4.043 -22.781 -13.648 1 91.38 95 GLY A C 1
ATOM 715 O O . GLY A 1 95 ? 3.07 -22.016 -13.672 1 91.38 95 GLY A O 1
ATOM 716 N N . SER A 1 96 ? 4.059 -23.922 -13.047 1 91.81 96 SER A N 1
ATOM 717 C CA . SER A 1 96 ? 2.875 -24.469 -12.391 1 91.81 96 SER A CA 1
ATOM 718 C C . SER A 1 96 ? 2.469 -23.625 -11.188 1 91.81 96 SER A C 1
ATOM 720 O O . SER A 1 96 ? 1.292 -23.562 -10.828 1 91.81 96 SER A O 1
ATOM 722 N N . VAL A 1 97 ? 3.488 -22.859 -10.672 1 93.94 97 VAL A N 1
ATOM 723 C CA . VAL A 1 97 ? 3.209 -22.141 -9.43 1 93.94 97 VAL A CA 1
ATOM 724 C C . VAL A 1 97 ? 2.779 -20.719 -9.734 1 93.94 97 VAL A C 1
ATOM 726 O O . VAL A 1 97 ? 2.42 -19.953 -8.828 1 93.94 97 VAL A O 1
ATOM 729 N N . ALA A 1 98 ? 2.766 -20.312 -11.016 1 93.69 98 ALA A N 1
ATOM 730 C CA . ALA A 1 98 ? 2.539 -18.922 -11.422 1 93.69 98 ALA A CA 1
ATOM 731 C C . ALA A 1 98 ? 1.207 -18.406 -10.891 1 93.69 98 ALA A C 1
ATOM 733 O O . ALA A 1 98 ? 1.146 -17.312 -10.305 1 93.69 98 ALA A O 1
ATOM 734 N N . ALA A 1 99 ? 0.204 -19.203 -11.062 1 95.06 99 ALA A N 1
ATOM 735 C CA . ALA A 1 99 ? -1.125 -18.781 -10.625 1 95.06 99 ALA A CA 1
ATOM 736 C C . ALA A 1 99 ? -1.181 -18.625 -9.102 1 95.06 99 ALA A C 1
ATOM 738 O O . ALA A 1 99 ? -1.748 -17.672 -8.586 1 95.06 99 ALA A O 1
ATOM 739 N N . THR A 1 100 ? -0.622 -19.578 -8.398 1 95.69 100 THR A N 1
ATOM 740 C CA . THR A 1 100 ? -0.617 -19.547 -6.941 1 95.69 100 THR A CA 1
ATOM 741 C C . THR A 1 100 ? 0.107 -18.297 -6.434 1 95.69 100 THR A C 1
ATOM 743 O O . THR A 1 100 ? -0.391 -17.594 -5.547 1 95.69 100 THR A O 1
ATOM 746 N N . VAL A 1 101 ? 1.224 -17.938 -7.062 1 96.12 101 VAL A N 1
ATOM 747 C CA . VAL A 1 101 ? 2.037 -16.797 -6.629 1 96.12 101 VAL A CA 1
ATOM 748 C C . VAL A 1 101 ? 1.288 -15.5 -6.887 1 96.12 101 VAL A C 1
ATOM 750 O O . VAL A 1 101 ? 1.203 -14.633 -6.008 1 96.12 101 VAL A O 1
ATOM 753 N N . ARG A 1 102 ? 0.717 -15.383 -8.039 1 97.19 102 ARG A N 1
ATOM 754 C CA . ARG A 1 102 ? -0.015 -14.172 -8.406 1 97.19 102 ARG A CA 1
ATOM 755 C C . ARG A 1 102 ? -1.228 -13.969 -7.508 1 97.19 102 ARG A C 1
ATOM 757 O O . ARG A 1 102 ? -1.445 -12.875 -6.984 1 97.19 102 ARG A O 1
ATOM 764 N N . GLN A 1 103 ? -1.943 -15.016 -7.34 1 97.88 103 GLN A N 1
ATOM 765 C CA . GLN A 1 103 ? -3.166 -14.914 -6.551 1 97.88 103 GLN A CA 1
ATOM 766 C C . GLN A 1 103 ? -2.85 -14.656 -5.078 1 97.88 103 GLN A C 1
ATOM 768 O O . GLN A 1 103 ? -3.588 -13.938 -4.395 1 97.88 103 GLN A O 1
ATOM 773 N N . THR A 1 104 ? -1.789 -15.242 -4.586 1 97.44 104 THR A N 1
ATOM 774 C CA . THR A 1 104 ? -1.367 -14.984 -3.213 1 97.44 104 THR A CA 1
ATOM 775 C C . THR A 1 104 ? -0.981 -13.523 -3.025 1 97.44 104 THR A C 1
ATOM 777 O O . THR A 1 104 ? -1.36 -12.898 -2.031 1 97.44 104 THR A O 1
ATOM 780 N N . CYS A 1 105 ? -0.263 -12.953 -3.98 1 97.56 105 CYS A N 1
ATOM 781 C CA . CYS A 1 105 ? 0.094 -11.539 -3.965 1 97.56 105 CYS A CA 1
ATOM 782 C C . CYS A 1 105 ? -1.151 -10.664 -3.934 1 97.56 105 CYS A C 1
ATOM 784 O O . CYS A 1 105 ? -1.263 -9.766 -3.1 1 97.56 105 CYS A O 1
ATOM 786 N N . LEU A 1 106 ? -2.041 -10.945 -4.824 1 98.81 106 LEU A N 1
ATOM 787 C CA . LEU A 1 106 ? -3.281 -10.18 -4.891 1 98.81 106 LEU A CA 1
ATOM 788 C C . LEU A 1 106 ? -4.039 -10.25 -3.57 1 98.81 106 LEU A C 1
ATOM 790 O O . LEU A 1 106 ? -4.508 -9.227 -3.062 1 98.81 106 LEU A O 1
ATOM 794 N N . ALA A 1 107 ? -4.133 -11.43 -3.018 1 98.62 107 ALA A N 1
ATOM 795 C CA . ALA A 1 107 ? -4.867 -11.609 -1.768 1 98.62 107 ALA A CA 1
ATOM 796 C C . ALA A 1 107 ? -4.207 -10.844 -0.626 1 98.62 107 ALA A C 1
ATOM 798 O O . ALA A 1 107 ? -4.891 -10.211 0.182 1 98.62 107 ALA A O 1
ATOM 799 N N . GLU A 1 108 ? -2.926 -10.906 -0.554 1 98.06 108 GLU A N 1
ATOM 800 C CA . GLU A 1 108 ? -2.191 -10.242 0.521 1 98.06 108 GLU A CA 1
ATOM 801 C C . GLU A 1 108 ? -2.359 -8.727 0.453 1 98.06 108 GLU A C 1
ATOM 803 O O . GLU A 1 108 ? -2.668 -8.086 1.459 1 98.06 108 GLU A O 1
ATOM 808 N N . LYS A 1 109 ? -2.148 -8.117 -0.705 1 98.69 109 LYS A N 1
ATOM 809 C CA . LYS A 1 109 ? -2.32 -6.672 -0.845 1 98.69 109 LYS A CA 1
ATOM 810 C C . LYS A 1 109 ? -3.773 -6.27 -0.623 1 98.69 109 LYS A C 1
ATOM 812 O O . LYS A 1 109 ? -4.047 -5.195 -0.078 1 98.69 109 LYS A O 1
ATOM 817 N N . THR A 1 110 ? -4.688 -7.148 -1.01 1 98.88 110 THR A N 1
ATOM 818 C CA . THR A 1 110 ? -6.105 -6.879 -0.789 1 98.88 110 THR A CA 1
ATOM 819 C C . THR A 1 110 ? -6.43 -6.875 0.703 1 98.88 110 THR A C 1
ATOM 821 O O . THR A 1 110 ? -7.16 -6.008 1.183 1 98.88 110 THR A O 1
ATOM 824 N N . ARG A 1 111 ? -5.891 -7.773 1.439 1 98.5 111 ARG A N 1
ATOM 825 C CA . ARG A 1 111 ? -6.09 -7.805 2.885 1 98.5 111 ARG A CA 1
ATOM 826 C C . ARG A 1 111 ? -5.516 -6.555 3.543 1 98.5 111 ARG A C 1
ATOM 828 O O . ARG A 1 111 ? -6.129 -5.984 4.445 1 98.5 111 ARG A O 1
ATOM 835 N N . GLN A 1 112 ? -4.383 -6.168 3.1 1 97.69 112 GLN A N 1
ATOM 836 C CA . GLN A 1 112 ? -3.764 -4.957 3.631 1 97.69 112 GLN A CA 1
ATOM 837 C C . GLN A 1 112 ? -4.645 -3.736 3.383 1 97.69 112 GLN A C 1
ATOM 839 O O . GLN A 1 112 ? -4.801 -2.887 4.262 1 97.69 112 GLN A O 1
ATOM 844 N N . ARG A 1 113 ? -5.191 -3.674 2.23 1 98.56 113 ARG A N 1
ATOM 845 C CA . ARG A 1 113 ? -6.098 -2.58 1.899 1 98.56 113 ARG A CA 1
ATOM 846 C C . ARG A 1 113 ? -7.344 -2.613 2.781 1 98.56 113 ARG A C 1
ATOM 848 O O . ARG A 1 113 ? -7.816 -1.57 3.236 1 98.56 113 ARG A O 1
ATOM 855 N N . THR A 1 114 ? -7.855 -3.809 2.982 1 98.06 114 THR A N 1
ATOM 856 C CA . THR A 1 114 ? -9.008 -3.961 3.863 1 98.06 114 THR A CA 1
ATOM 857 C C . THR A 1 114 ? -8.703 -3.408 5.254 1 98.06 114 THR A C 1
ATOM 859 O O . THR A 1 114 ? -9.508 -2.67 5.824 1 98.06 114 THR A O 1
ATOM 862 N N . ASP A 1 115 ? -7.551 -3.74 5.734 1 96.69 115 ASP A N 1
ATOM 863 C CA . ASP A 1 115 ? -7.141 -3.262 7.051 1 96.69 115 ASP A CA 1
ATOM 864 C C . ASP A 1 115 ? -7.023 -1.739 7.074 1 96.69 115 ASP A C 1
ATOM 866 O O . ASP A 1 115 ? -7.402 -1.096 8.055 1 96.69 115 ASP A O 1
ATOM 870 N N . GLU A 1 116 ? -6.484 -1.143 6.059 1 96.31 116 GLU A N 1
ATOM 871 C CA . GLU A 1 116 ? -6.383 0.311 5.957 1 96.31 116 GLU A CA 1
ATOM 872 C C . GLU A 1 116 ? -7.762 0.965 5.992 1 96.31 116 GLU A C 1
ATOM 874 O O . GLU A 1 116 ? -7.953 1.979 6.668 1 96.31 116 GLU A O 1
ATOM 879 N N . LEU A 1 117 ? -8.695 0.377 5.297 1 97.44 117 LEU A N 1
ATOM 880 C CA . LEU A 1 117 ? -10.039 0.934 5.246 1 97.44 117 LEU A CA 1
ATOM 881 C C . LEU A 1 117 ? -10.742 0.792 6.598 1 97.44 117 LEU A C 1
ATOM 883 O O . LEU A 1 117 ? -11.484 1.684 7.012 1 97.44 117 LEU A O 1
ATOM 887 N N . LYS A 1 118 ? -10.5 -0.343 7.227 1 95.44 118 LYS A N 1
ATOM 888 C CA . LYS A 1 118 ? -11.047 -0.51 8.57 1 95.44 118 LYS A CA 1
ATOM 889 C C . LYS A 1 118 ? -10.523 0.567 9.516 1 95.44 118 LYS A C 1
ATOM 891 O O . LYS A 1 118 ? -11.281 1.118 10.32 1 95.44 118 LYS A O 1
ATOM 896 N N . ALA A 1 119 ? -9.273 0.864 9.453 1 93 119 ALA A N 1
ATOM 897 C CA . ALA A 1 119 ? -8.68 1.904 10.289 1 93 119 ALA A CA 1
ATOM 898 C C . ALA A 1 119 ? -9.297 3.268 9.984 1 93 119 ALA A C 1
ATOM 900 O O . ALA A 1 119 ? -9.586 4.039 10.906 1 93 119 ALA A O 1
ATOM 901 N N . LEU A 1 120 ? -9.5 3.6 8.742 1 92.94 120 LEU A N 1
ATOM 902 C CA . LEU A 1 120 ? -10.117 4.863 8.352 1 92.94 120 LEU A CA 1
ATOM 903 C C . LEU A 1 120 ? -11.547 4.953 8.859 1 92.94 120 LEU A C 1
ATOM 905 O O . LEU A 1 120 ? -12.016 6.035 9.227 1 92.94 120 LEU A O 1
ATOM 909 N N . ALA A 1 121 ? -12.148 3.799 8.859 1 91.19 121 ALA A N 1
ATOM 910 C CA . ALA A 1 121 ? -13.547 3.744 9.281 1 91.19 121 ALA A CA 1
ATOM 911 C C . ALA A 1 121 ? -13.664 3.789 10.805 1 91.19 121 ALA A C 1
ATOM 913 O O . ALA A 1 121 ? -14.766 3.873 11.344 1 91.19 121 ALA A O 1
ATOM 914 N N . GLY A 1 122 ? -12.469 4.031 11.508 1 82.88 122 GLY A N 1
ATOM 915 C CA . GLY A 1 122 ? -12.461 4.074 12.961 1 82.88 122 GLY A CA 1
ATOM 916 C C . GLY A 1 122 ? -12.727 2.723 13.602 1 82.88 122 GLY A C 1
ATOM 917 O O . GLY A 1 122 ? -13.18 2.648 14.742 1 82.88 122 GLY A O 1
ATOM 918 N N . CYS A 1 123 ? -12.602 1.815 12.727 1 66.69 123 CYS A N 1
ATOM 919 C CA . CYS A 1 123 ? -12.836 0.48 13.266 1 66.69 123 CYS A CA 1
ATOM 920 C C . CYS A 1 123 ? -11.656 0.021 14.117 1 66.69 123 CYS A C 1
ATOM 922 O O . CYS A 1 123 ? -10.5 0.174 13.727 1 66.69 123 CYS A O 1
ATOM 924 N N . GLN A 1 124 ? -11.797 0.121 15.406 1 55.53 124 GLN A N 1
ATOM 925 C CA . GLN A 1 124 ? -10.773 -0.4 16.297 1 55.53 124 GLN A CA 1
ATOM 926 C C . GLN A 1 124 ? -10.578 -1.9 16.109 1 55.53 124 GLN A C 1
ATOM 928 O O . GLN A 1 124 ? -11.492 -2.6 15.672 1 55.53 124 GLN A O 1
ATOM 933 N N . GLU A 1 125 ? -9.375 -2.27 16.156 1 52.72 125 GLU A N 1
ATOM 934 C CA . GLU A 1 125 ? -9.156 -3.713 16.156 1 52.72 125 GLU A CA 1
ATOM 935 C C . GLU A 1 125 ? -10.094 -4.41 17.141 1 52.72 125 GLU A C 1
ATOM 937 O O . GLU A 1 125 ? -10.211 -4 18.297 1 52.72 125 GLU A O 1
ATOM 942 N N . GLY A 1 126 ? -10.898 -5.508 16.656 1 49.38 126 GLY A N 1
ATOM 943 C CA . GLY A 1 126 ? -11.852 -6.207 17.516 1 49.38 126 GLY A CA 1
ATOM 944 C C . GLY A 1 126 ? -13.258 -5.637 17.422 1 49.38 126 GLY A C 1
ATOM 945 O O . GLY A 1 126 ? -14.188 -6.176 18.016 1 49.38 126 GLY A O 1
ATOM 946 N N . ASP A 1 127 ? -13.352 -4.496 16.906 1 49.53 127 ASP A N 1
ATOM 947 C CA . ASP A 1 127 ? -14.711 -3.988 16.75 1 49.53 127 ASP A CA 1
ATOM 948 C C . ASP A 1 127 ? -15.469 -4.758 15.672 1 49.53 127 ASP A C 1
ATOM 950 O O . ASP A 1 127 ? -15.305 -4.488 14.477 1 49.53 127 ASP A O 1
ATOM 954 N N . VAL A 1 128 ? -16.141 -5.773 16.141 1 49.72 128 VAL A N 1
ATOM 955 C CA . VAL A 1 128 ? -16.875 -6.707 15.305 1 49.72 128 VAL A CA 1
ATOM 956 C C . VAL A 1 128 ? -17.906 -5.941 14.461 1 49.72 128 VAL A C 1
ATOM 958 O O . VAL A 1 128 ? -18.453 -6.48 13.5 1 49.72 128 VAL A O 1
ATOM 961 N N . ALA A 1 129 ? -18.312 -4.875 14.977 1 48.88 129 ALA A N 1
ATOM 962 C CA . ALA A 1 129 ? -19.328 -4.105 14.258 1 48.88 129 ALA A CA 1
ATOM 963 C C . ALA A 1 129 ? -18.734 -3.424 13.031 1 48.88 129 ALA A C 1
ATOM 965 O O . ALA A 1 129 ? -19.453 -3.059 12.102 1 48.88 129 ALA A O 1
ATOM 966 N N . CYS A 1 130 ? -17.609 -3.018 13.102 1 53.72 130 CYS A N 1
ATOM 967 C CA . CYS A 1 130 ? -17.016 -2.387 11.93 1 53.72 130 CYS A CA 1
ATOM 968 C C . CYS A 1 130 ? -16.844 -3.393 10.797 1 53.72 130 CYS A C 1
ATOM 970 O O . CYS A 1 130 ? -16.906 -3.027 9.625 1 53.72 130 CYS A O 1
ATOM 972 N N . VAL A 1 131 ? -16.375 -4.742 11.086 1 45.81 131 VAL A N 1
ATOM 973 C CA . VAL A 1 131 ? -16.172 -5.742 10.039 1 45.81 131 VAL A CA 1
ATOM 974 C C . VAL A 1 131 ? -17.438 -6.582 9.883 1 45.81 131 VAL A C 1
ATOM 976 O O . VAL A 1 131 ? -17.719 -7.453 10.703 1 45.81 131 VAL A O 1
ATOM 979 N N . ARG A 1 132 ? -18.703 -5.996 9.758 1 39.38 132 ARG A N 1
ATOM 980 C CA . ARG A 1 132 ? -19.703 -7.023 9.523 1 39.38 132 ARG A CA 1
ATOM 981 C C . ARG A 1 132 ? -19.516 -7.676 8.156 1 39.38 132 ARG A C 1
ATOM 983 O O . ARG A 1 132 ? -19.094 -7.02 7.203 1 39.38 132 ARG A O 1
ATOM 990 N N . MET B 1 1 ? 32.875 82.438 7.91 1 38.25 1 MET B N 1
ATOM 991 C CA . MET B 1 1 ? 31.594 81.688 7.707 1 38.25 1 MET B CA 1
ATOM 992 C C . MET B 1 1 ? 31.828 80.312 7.188 1 38.25 1 MET B C 1
ATOM 994 O O . MET B 1 1 ? 32.031 80.125 5.988 1 38.25 1 MET B O 1
ATOM 998 N N . LYS B 1 2 ? 32.656 79.438 8.047 1 45.16 2 LYS B N 1
ATOM 999 C CA . LYS B 1 2 ? 33.062 78 7.969 1 45.16 2 LYS B CA 1
ATOM 1000 C C . LYS B 1 2 ? 31.828 77.125 7.844 1 45.16 2 LYS B C 1
ATOM 1002 O O . LYS B 1 2 ? 31.062 77 8.797 1 45.16 2 LYS B O 1
ATOM 1007 N N . ALA B 1 3 ? 31.047 77.25 6.703 1 44.94 3 ALA B N 1
ATOM 1008 C CA . ALA B 1 3 ? 30.016 76.25 6.344 1 44.94 3 ALA B CA 1
ATOM 1009 C C . ALA B 1 3 ? 30.516 74.812 6.566 1 44.94 3 ALA B C 1
ATOM 1011 O O . ALA B 1 3 ? 31.469 74.375 5.926 1 44.94 3 ALA B O 1
ATOM 1012 N N . LEU B 1 4 ? 30.516 74.375 7.852 1 42.44 4 LEU B N 1
ATOM 1013 C CA . LEU B 1 4 ? 30.656 72.938 8.289 1 42.44 4 LEU B CA 1
ATOM 1014 C C . LEU B 1 4 ? 29.766 72.062 7.473 1 42.44 4 LEU B C 1
ATOM 1016 O O . LEU B 1 4 ? 28.547 72.25 7.41 1 42.44 4 LEU B O 1
ATOM 1020 N N . LEU B 1 5 ? 30.234 71.5 6.297 1 45.28 5 LEU B N 1
ATOM 1021 C CA . LEU B 1 5 ? 29.781 70.375 5.5 1 45.28 5 LEU B CA 1
ATOM 1022 C C . LEU B 1 5 ? 29.344 69.188 6.398 1 45.28 5 LEU B C 1
ATOM 1024 O O . LEU B 1 5 ? 30.156 68.625 7.152 1 45.28 5 LEU B O 1
ATOM 1028 N N . ARG B 1 6 ? 28.172 69.312 7.133 1 48.53 6 ARG B N 1
ATOM 1029 C CA . ARG B 1 6 ? 27.609 68.188 7.84 1 48.53 6 ARG B CA 1
ATOM 1030 C C . ARG B 1 6 ? 27.594 66.938 6.949 1 48.53 6 ARG B C 1
ATOM 1032 O O . ARG B 1 6 ? 27.031 66.938 5.844 1 48.53 6 ARG B O 1
ATOM 1039 N N . SER B 1 7 ? 28.562 66.062 6.957 1 49.06 7 SER B N 1
ATOM 1040 C CA . SER B 1 7 ? 28.641 64.688 6.402 1 49.06 7 SER B CA 1
ATOM 1041 C C . SER B 1 7 ? 27.406 63.906 6.805 1 49.06 7 SER B C 1
ATOM 1043 O O . SER B 1 7 ? 27.125 63.75 7.996 1 49.06 7 SER B O 1
ATOM 1045 N N . LEU B 1 8 ? 26.312 64 6.125 1 46.62 8 LEU B N 1
ATOM 1046 C CA . LEU B 1 8 ? 25.203 63.031 6.23 1 46.62 8 LEU B CA 1
ATOM 1047 C C . LEU B 1 8 ? 25.719 61.594 6.152 1 46.62 8 LEU B C 1
ATOM 1049 O O . LEU B 1 8 ? 26.266 61.188 5.121 1 46.62 8 LEU B O 1
ATOM 1053 N N . SER B 1 9 ? 26.297 61.062 7.242 1 50.03 9 SER B N 1
ATOM 1054 C CA . SER B 1 9 ? 26.594 59.656 7.344 1 50.03 9 SER B CA 1
ATOM 1055 C C . SER B 1 9 ? 25.391 58.812 6.973 1 50.03 9 SER B C 1
ATOM 1057 O O . SER B 1 9 ? 24.344 58.875 7.621 1 50.03 9 SER B O 1
ATOM 1059 N N . LEU B 1 10 ? 25.172 58.562 5.703 1 48.72 10 LEU B N 1
ATOM 1060 C CA . LEU B 1 10 ? 24.281 57.5 5.262 1 48.72 10 LEU B CA 1
ATOM 1061 C C . LEU B 1 10 ? 24.547 56.219 6.023 1 48.72 10 LEU B C 1
ATOM 1063 O O . LEU B 1 10 ? 25.594 55.594 5.84 1 48.72 10 LEU B O 1
ATOM 1067 N N . LEU B 1 11 ? 24.188 56.094 7.324 1 51.19 11 LEU B N 1
ATOM 1068 C CA . LEU B 1 11 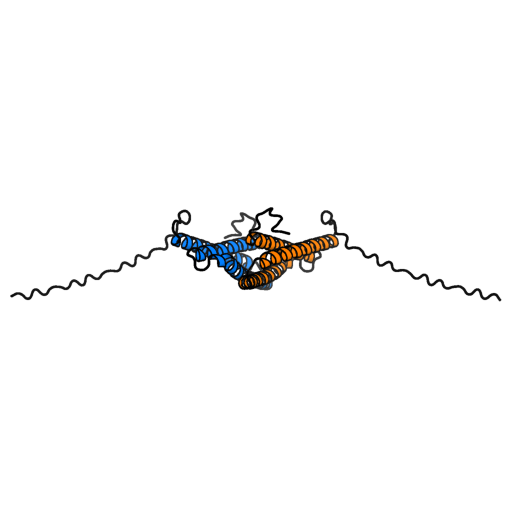? 24.141 54.844 8.023 1 51.19 11 LEU B CA 1
ATOM 1069 C C . LEU B 1 11 ? 23.469 53.75 7.16 1 51.19 11 LEU B C 1
ATOM 1071 O O . LEU B 1 11 ? 22.281 53.844 6.875 1 51.19 11 LEU B O 1
ATOM 1075 N N . GLY B 1 12 ? 24.219 53.188 6.199 1 48.94 12 GLY B N 1
ATOM 1076 C CA . GLY B 1 12 ? 23.797 52 5.504 1 48.94 12 GLY B CA 1
ATOM 1077 C C . GLY B 1 12 ? 23.266 50.938 6.434 1 48.94 12 GLY B C 1
ATOM 1078 O O . GLY B 1 12 ? 24 50.406 7.281 1 48.94 12 GLY B O 1
ATOM 1079 N N . ALA B 1 13 ? 22 50.969 6.875 1 53.34 13 ALA B N 1
ATOM 1080 C CA . ALA B 1 13 ? 21.328 49.875 7.551 1 53.34 13 ALA B CA 1
ATOM 1081 C C . ALA B 1 13 ? 21.609 48.531 6.848 1 53.34 13 ALA B C 1
ATOM 1083 O O . ALA B 1 13 ? 21.125 48.312 5.738 1 53.34 13 ALA B O 1
ATOM 1084 N N . LEU B 1 14 ? 22.844 47.969 7.012 1 52.22 14 LEU B N 1
ATOM 1085 C CA . LEU B 1 14 ? 23.062 46.562 6.621 1 52.22 14 LEU B CA 1
ATOM 1086 C C . LEU B 1 14 ? 21.953 45.688 7.156 1 52.22 14 LEU B C 1
ATOM 1088 O O . LEU B 1 14 ? 21.859 45.438 8.367 1 52.22 14 LEU B O 1
ATOM 1092 N N . LEU B 1 15 ? 20.828 45.594 6.547 1 51.56 15 LEU B N 1
ATOM 1093 C CA . LEU B 1 15 ? 19.859 44.562 6.777 1 51.56 15 LEU B CA 1
ATOM 1094 C C . LEU B 1 15 ? 20.516 43.188 6.758 1 51.56 15 LEU B C 1
ATOM 1096 O O . LEU B 1 15 ? 20.891 42.688 5.695 1 51.56 15 LEU B O 1
ATOM 1100 N N . VAL B 1 16 ? 21.266 42.75 7.809 1 50.5 16 VAL B N 1
ATOM 1101 C CA . VAL B 1 16 ? 21.672 41.375 7.992 1 50.5 16 VAL B CA 1
ATOM 1102 C C . VAL B 1 16 ? 20.453 40.469 7.836 1 50.5 16 VAL B C 1
ATOM 1104 O O . VAL B 1 16 ? 19.609 40.375 8.727 1 50.5 16 VAL B O 1
ATOM 1107 N N . LEU B 1 17 ? 19.969 40.156 6.641 1 51.59 17 LEU B N 1
ATOM 1108 C CA . LEU B 1 17 ? 19.109 39 6.434 1 51.59 17 LEU B CA 1
ATOM 1109 C C . LEU B 1 17 ? 19.703 37.781 7.094 1 51.59 17 LEU B C 1
ATOM 1111 O O . LEU B 1 17 ? 20.703 37.219 6.617 1 51.59 17 LEU B O 1
ATOM 1115 N N . GLY B 1 18 ? 19.672 37.656 8.406 1 46.78 18 GLY B N 1
ATOM 1116 C CA . GLY B 1 18 ? 20.016 36.375 9.008 1 46.78 18 GLY B CA 1
ATOM 1117 C C . GLY B 1 18 ? 19.469 35.188 8.242 1 46.78 18 GLY B C 1
ATOM 1118 O O . GLY B 1 18 ? 18.25 35.062 8.047 1 46.78 18 GLY B O 1
ATOM 1119 N N . SER B 1 19 ? 20.219 34.625 7.336 1 50.03 19 SER B N 1
ATOM 1120 C CA . SER B 1 19 ? 19.906 33.281 6.867 1 50.03 19 SER B CA 1
ATOM 1121 C C . SER B 1 19 ? 19.438 32.375 8.016 1 50.03 19 SER B C 1
ATOM 1123 O O . SER B 1 19 ? 20.219 32.031 8.883 1 50.03 19 SER B O 1
ATOM 1125 N N . GLN B 1 20 ? 18.266 32.594 8.516 1 46.88 20 GLN B N 1
ATOM 1126 C CA . GLN B 1 20 ? 17.797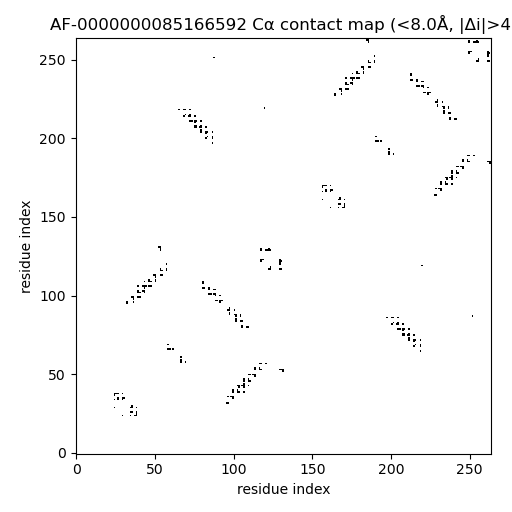 31.5 9.375 1 46.88 20 GLN B CA 1
ATOM 1127 C C . GLN B 1 20 ? 18.172 30.141 8.797 1 46.88 20 GLN B C 1
ATOM 1129 O O . GLN B 1 20 ? 17.641 29.734 7.766 1 46.88 20 GLN B O 1
ATOM 1134 N N . ALA B 1 21 ? 19.391 29.859 8.781 1 45.31 21 ALA B N 1
ATOM 1135 C CA . ALA B 1 21 ? 19.672 28.453 8.523 1 45.31 21 ALA B CA 1
ATOM 1136 C C . ALA B 1 21 ? 18.562 27.562 9.094 1 45.31 21 ALA B C 1
ATOM 1138 O O . ALA B 1 21 ? 18.125 27.75 10.227 1 45.31 21 ALA B O 1
ATOM 1139 N N . ALA B 1 22 ? 17.703 27.094 8.281 1 47.16 22 ALA B N 1
ATOM 1140 C CA . ALA B 1 22 ? 16.75 26.062 8.703 1 47.16 22 ALA B CA 1
ATOM 1141 C C . ALA B 1 22 ? 17.391 25.094 9.68 1 47.16 22 ALA B C 1
ATOM 1143 O O . ALA B 1 22 ? 18.25 24.281 9.289 1 47.16 22 ALA B O 1
ATOM 1144 N N . GLN B 1 23 ? 17.891 25.438 10.773 1 49.03 23 GLN B N 1
ATOM 1145 C CA . GLN B 1 23 ? 18.359 24.484 11.773 1 49.03 23 GLN B CA 1
ATOM 1146 C C . GLN B 1 23 ? 17.547 23.188 11.727 1 49.03 23 GLN B C 1
ATOM 1148 O O . GLN B 1 23 ? 16.328 23.219 11.586 1 49.03 23 GLN B O 1
ATOM 1153 N N . ALA B 1 24 ? 18.141 22.172 11.273 1 54.53 24 ALA B N 1
ATOM 1154 C CA . ALA B 1 24 ? 17.484 20.875 11.453 1 54.53 24 ALA B CA 1
ATOM 1155 C C . ALA B 1 24 ? 16.656 20.859 12.734 1 54.53 24 ALA B C 1
ATOM 1157 O O . ALA B 1 24 ? 17.172 21.109 13.82 1 54.53 24 ALA B O 1
ATOM 1158 N N . ALA B 1 25 ? 15.359 21.297 12.594 1 58.84 25 ALA B N 1
ATOM 1159 C CA . ALA B 1 25 ? 14.477 21.312 13.758 1 58.84 25 ALA B CA 1
ATOM 1160 C C . ALA B 1 25 ? 14.68 20.062 14.609 1 58.84 25 ALA B C 1
ATOM 1162 O O . ALA B 1 25 ? 14.828 18.953 14.086 1 58.84 25 ALA B O 1
ATOM 1163 N N . ASP B 1 26 ? 15.266 20.172 15.789 1 75.75 26 ASP B N 1
ATOM 1164 C CA . ASP B 1 26 ? 15.156 19.062 16.734 1 75.75 26 ASP B CA 1
ATOM 1165 C C . ASP B 1 26 ? 13.703 18.641 16.906 1 75.75 26 ASP B C 1
ATOM 1167 O O . ASP B 1 26 ? 12.984 19.219 17.734 1 75.75 26 ASP B O 1
ATOM 1171 N N . CYS B 1 27 ? 13.25 17.766 16.109 1 84.25 27 CYS B N 1
ATOM 1172 C CA . CYS B 1 27 ? 11.836 17.406 16 1 84.25 27 CYS B CA 1
ATOM 1173 C C 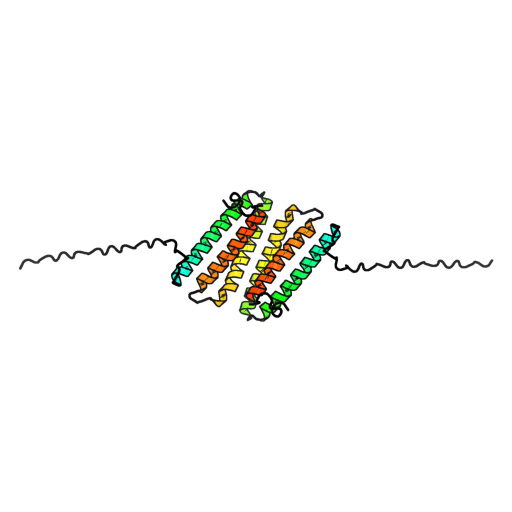. CYS B 1 27 ? 11.344 16.766 17.297 1 84.25 27 CYS B C 1
ATOM 1175 O O . CYS B 1 27 ? 10.133 16.688 17.531 1 84.25 27 CYS B O 1
ATOM 1177 N N . THR B 1 28 ? 12.305 16.312 18.062 1 81.38 28 THR B N 1
ATOM 1178 C CA . THR B 1 28 ? 11.898 15.719 19.328 1 81.38 28 THR B CA 1
ATOM 1179 C C . THR B 1 28 ? 11.398 16.797 20.297 1 81.38 28 THR B C 1
ATOM 1181 O O . THR B 1 28 ? 10.734 16.484 21.281 1 81.38 28 THR B O 1
ATOM 1184 N N . LYS B 1 29 ? 11.609 18.047 19.953 1 84 29 LYS B N 1
ATOM 1185 C CA . LYS B 1 29 ? 11.258 19.125 20.875 1 84 29 LYS B CA 1
ATOM 1186 C C . LYS B 1 29 ? 10.297 20.109 20.203 1 84 29 LYS B C 1
ATOM 1188 O O . LYS B 1 29 ? 10.188 21.25 20.656 1 84 29 LYS B O 1
ATOM 1193 N N . ALA B 1 30 ? 9.688 19.656 19.078 1 84.31 30 ALA B N 1
ATOM 1194 C CA . ALA B 1 30 ? 8.781 20.578 18.406 1 84.31 30 ALA B CA 1
ATOM 1195 C C . ALA B 1 30 ? 7.664 21.031 19.344 1 84.31 30 ALA B C 1
ATOM 1197 O O . ALA B 1 30 ? 6.977 20.203 19.938 1 84.31 30 ALA B O 1
ATOM 1198 N N . ALA B 1 31 ? 7.543 22.344 19.5 1 87.69 31 ALA B N 1
ATOM 1199 C CA . ALA B 1 31 ? 6.586 22.859 20.469 1 87.69 31 ALA B CA 1
ATOM 1200 C C . ALA B 1 31 ? 5.562 23.781 19.797 1 87.69 31 ALA B C 1
ATOM 1202 O O . ALA B 1 31 ? 4.512 24.062 20.375 1 87.69 31 ALA B O 1
ATOM 1203 N N . THR B 1 32 ? 5.805 24.203 18.625 1 92.19 32 THR B N 1
ATOM 1204 C CA . THR B 1 32 ? 4.879 25.062 17.891 1 92.19 32 THR B CA 1
ATOM 1205 C C . THR B 1 32 ? 4.398 24.375 16.609 1 92.19 32 THR B C 1
ATOM 1207 O O . THR B 1 32 ? 5.02 23.422 16.141 1 92.19 32 THR B O 1
ATOM 1210 N N . GLN B 1 33 ? 3.281 24.891 16.094 1 93.12 33 GLN B N 1
ATOM 1211 C CA . GLN B 1 33 ? 2.768 24.344 14.852 1 93.12 33 GLN B CA 1
ATOM 1212 C C . GLN B 1 33 ? 3.779 24.516 13.719 1 93.12 33 GLN B C 1
ATOM 1214 O O . GLN B 1 33 ? 3.922 23.625 12.867 1 93.12 33 GLN B O 1
ATOM 1219 N N . ALA B 1 34 ? 4.43 25.641 13.719 1 92.81 34 ALA B N 1
ATOM 1220 C CA . ALA B 1 34 ? 5.449 25.906 12.703 1 92.81 34 ALA B CA 1
ATOM 1221 C C . ALA B 1 34 ? 6.578 24.875 12.789 1 92.81 34 ALA B C 1
ATOM 1223 O O . ALA B 1 34 ? 7.043 24.375 11.758 1 92.81 34 ALA B O 1
ATOM 1224 N N . GLU B 1 35 ? 6.953 24.531 13.953 1 92.81 35 GLU B N 1
ATOM 1225 C CA . GLU B 1 35 ? 7.988 23.531 14.156 1 92.81 35 GLU B CA 1
ATOM 1226 C C . GLU B 1 35 ? 7.5 22.141 13.75 1 92.81 35 GLU B C 1
ATOM 1228 O O . GLU B 1 35 ? 8.242 21.375 13.133 1 92.81 35 GLU B O 1
ATOM 1233 N N . MET B 1 36 ? 6.34 21.828 14.031 1 94.81 36 MET B N 1
ATOM 1234 C CA . MET B 1 36 ? 5.754 20.531 13.656 1 94.81 36 MET B CA 1
ATOM 1235 C C . MET B 1 36 ? 5.668 20.406 12.141 1 94.81 36 MET B C 1
ATOM 1237 O O . MET B 1 36 ? 5.945 19.328 11.594 1 94.81 36 MET B O 1
ATOM 1241 N N . ASN B 1 37 ? 5.297 21.5 11.508 1 94.12 37 ASN B N 1
ATOM 1242 C CA . ASN B 1 37 ? 5.277 21.5 10.047 1 94.12 37 ASN B CA 1
ATOM 1243 C C . ASN B 1 37 ? 6.668 21.25 9.469 1 94.12 37 ASN B C 1
ATOM 1245 O O . ASN B 1 37 ? 6.824 20.453 8.539 1 94.12 37 ASN B O 1
ATOM 1249 N N . ALA B 1 38 ? 7.609 21.938 10.047 1 94.38 38 ALA B N 1
ATOM 1250 C CA . ALA B 1 38 ? 8.984 21.781 9.578 1 94.38 38 ALA B CA 1
ATOM 1251 C C . ALA B 1 38 ? 9.477 20.344 9.773 1 94.38 38 ALA B C 1
ATOM 1253 O O . ALA B 1 38 ? 10.141 19.797 8.898 1 94.38 38 ALA B O 1
ATOM 1254 N N . CYS B 1 39 ? 9.141 19.797 10.859 1 96.12 39 CYS B N 1
ATOM 1255 C CA . CYS B 1 39 ? 9.555 18.422 11.156 1 96.12 39 CYS B CA 1
ATOM 1256 C C . CYS B 1 39 ? 8.891 17.438 10.195 1 96.12 39 CYS B C 1
ATOM 1258 O O . CYS B 1 39 ? 9.547 16.516 9.703 1 96.12 39 CYS B O 1
ATOM 1260 N N . ALA B 1 40 ? 7.633 17.609 9.953 1 96.25 40 ALA B N 1
ATOM 1261 C CA . ALA B 1 40 ? 6.93 16.734 9.008 1 96.25 40 ALA B CA 1
ATOM 1262 C C . ALA B 1 40 ? 7.535 16.844 7.609 1 96.25 40 ALA B C 1
ATOM 1264 O O . ALA B 1 40 ? 7.699 15.836 6.922 1 96.25 40 ALA B O 1
ATOM 1265 N N . SER B 1 41 ? 7.859 18.047 7.254 1 96.88 41 SER B N 1
ATOM 1266 C CA . SER B 1 41 ? 8.484 18.281 5.953 1 96.88 41 SER B CA 1
ATOM 1267 C C . SER B 1 41 ? 9.844 17.594 5.859 1 96.88 41 SER B C 1
ATOM 1269 O O . SER B 1 41 ? 10.164 16.969 4.844 1 96.88 41 SER B O 1
ATOM 1271 N N . GLN B 1 42 ? 10.602 17.719 6.848 1 96.56 42 GLN B N 1
ATOM 1272 C CA . GLN B 1 42 ? 11.906 17.062 6.883 1 96.56 42 GLN B CA 1
ATOM 1273 C C . GLN B 1 42 ? 11.773 15.547 6.793 1 96.56 42 GLN B C 1
ATOM 1275 O O . GLN B 1 42 ? 12.516 14.891 6.062 1 96.56 42 GLN B O 1
ATOM 1280 N N . THR B 1 43 ? 10.875 15.016 7.512 1 97.5 43 THR B N 1
ATOM 1281 C CA . THR B 1 43 ? 10.648 13.578 7.5 1 97.5 43 THR B CA 1
ATOM 1282 C C . THR B 1 43 ? 10.219 13.102 6.113 1 97.5 43 THR B C 1
ATOM 1284 O O . THR B 1 43 ? 10.695 12.078 5.625 1 97.5 43 THR B O 1
ATOM 1287 N N . LEU B 1 44 ? 9.32 13.891 5.484 1 98.38 44 LEU B N 1
ATOM 1288 C CA . LEU B 1 44 ? 8.883 13.531 4.141 1 98.38 44 LEU B CA 1
ATOM 1289 C C . LEU B 1 44 ? 10.047 13.594 3.152 1 98.38 44 LEU B C 1
ATOM 1291 O O . LEU B 1 44 ? 10.219 12.695 2.33 1 98.38 44 LEU B O 1
ATOM 1295 N N . THR B 1 45 ? 10.805 14.633 3.254 1 98.19 45 THR B N 1
ATOM 1296 C CA . THR B 1 45 ? 11.961 14.789 2.379 1 98.19 45 THR B CA 1
ATOM 1297 C C . THR B 1 45 ? 12.922 13.609 2.525 1 98.19 45 THR B C 1
ATOM 1299 O O . THR B 1 45 ? 13.391 13.055 1.529 1 98.19 45 THR B O 1
ATOM 1302 N N . GLN B 1 46 ? 13.203 13.234 3.732 1 97.94 46 GLN B N 1
ATOM 1303 C CA . GLN B 1 46 ? 14.094 12.102 3.98 1 97.94 46 GLN B CA 1
ATOM 1304 C C . GLN B 1 46 ? 13.477 10.805 3.461 1 97.94 46 GLN B C 1
ATOM 1306 O O . GLN B 1 46 ? 14.172 9.984 2.861 1 97.94 46 GLN B O 1
ATOM 1311 N N . SER B 1 47 ? 12.219 10.57 3.689 1 98.62 47 SER B N 1
ATOM 1312 C CA . SER B 1 47 ? 11.539 9.383 3.199 1 98.62 47 SER B CA 1
ATOM 1313 C C . SER B 1 47 ? 11.586 9.305 1.677 1 98.62 47 SER B C 1
ATOM 1315 O O . SER B 1 47 ? 11.812 8.227 1.114 1 98.62 47 SER B O 1
ATOM 1317 N N . ASP B 1 48 ? 11.375 10.445 1.065 1 98.75 48 ASP B N 1
ATOM 1318 C CA . ASP B 1 48 ? 11.453 10.5 -0.392 1 98.75 48 ASP B CA 1
ATOM 1319 C C . ASP B 1 48 ? 12.859 10.164 -0.882 1 98.75 48 ASP B C 1
ATOM 1321 O O . ASP B 1 48 ? 13.023 9.445 -1.87 1 98.75 48 ASP B O 1
ATOM 1325 N N . ALA B 1 49 ? 13.805 10.727 -0.227 1 98.56 49 ALA B N 1
ATOM 1326 C CA . ALA B 1 49 ? 15.188 10.445 -0.596 1 98.56 49 ALA B CA 1
ATOM 1327 C C . ALA B 1 49 ? 15.508 8.961 -0.447 1 98.56 49 ALA B C 1
ATOM 1329 O O . ALA B 1 49 ? 16.125 8.359 -1.327 1 98.56 49 ALA B O 1
ATOM 1330 N N . ASP B 1 50 ? 15.133 8.367 0.638 1 98.06 50 ASP B N 1
ATOM 1331 C CA . ASP B 1 50 ? 15.359 6.949 0.894 1 98.06 50 ASP B CA 1
ATOM 1332 C C . ASP B 1 50 ? 14.648 6.09 -0.149 1 98.06 50 ASP B C 1
ATOM 1334 O O . ASP B 1 50 ? 15.219 5.113 -0.646 1 98.06 50 ASP B O 1
ATOM 1338 N N . LEU B 1 51 ? 13.414 6.434 -0.466 1 98.62 51 LEU B N 1
ATOM 1339 C CA . LEU B 1 51 ? 12.664 5.699 -1.48 1 98.62 51 LEU B CA 1
ATOM 1340 C C . LEU B 1 51 ? 13.367 5.77 -2.83 1 98.62 51 LEU B C 1
ATOM 1342 O O . LEU B 1 51 ? 13.531 4.75 -3.508 1 98.62 51 LEU B O 1
ATOM 1346 N N . ASN B 1 52 ? 13.766 6.98 -3.182 1 98.31 52 ASN B N 1
ATOM 1347 C CA . ASN B 1 52 ? 14.422 7.16 -4.473 1 98.31 52 ASN B CA 1
ATOM 1348 C C . ASN B 1 52 ? 15.711 6.355 -4.562 1 98.31 52 ASN B C 1
ATOM 1350 O O . ASN B 1 52 ? 15.984 5.715 -5.582 1 98.31 52 ASN B O 1
ATOM 1354 N N . ALA B 1 53 ? 16.484 6.383 -3.543 1 97.75 53 ALA B N 1
ATOM 1355 C CA . ALA B 1 53 ? 17.734 5.625 -3.525 1 97.75 53 ALA B CA 1
ATOM 1356 C C . ALA B 1 53 ? 17.469 4.129 -3.645 1 97.75 53 ALA B C 1
ATOM 1358 O O . ALA B 1 53 ? 18.125 3.436 -4.43 1 97.75 53 ALA B O 1
ATOM 1359 N N . THR B 1 54 ? 16.562 3.639 -2.84 1 97.62 54 THR B N 1
ATOM 1360 C CA . THR B 1 54 ? 16.219 2.221 -2.852 1 97.62 54 THR B CA 1
ATOM 1361 C C . THR B 1 54 ? 15.664 1.81 -4.211 1 97.62 54 THR B C 1
ATOM 1363 O O . THR B 1 54 ? 16.047 0.771 -4.754 1 97.62 54 THR B O 1
ATOM 1366 N N . TYR B 1 55 ? 14.766 2.602 -4.75 1 98.31 55 TYR B N 1
ATOM 1367 C CA . TYR B 1 55 ? 14.164 2.352 -6.055 1 98.31 55 TYR B CA 1
ATOM 1368 C C . TYR B 1 55 ? 15.227 2.264 -7.141 1 98.31 55 TYR B C 1
ATOM 1370 O O . TYR B 1 55 ? 15.234 1.322 -7.938 1 98.31 55 TYR B O 1
ATOM 1378 N N . MET B 1 56 ? 16.078 3.219 -7.176 1 97.94 56 MET B N 1
ATOM 1379 C CA . MET B 1 56 ? 17.125 3.252 -8.203 1 97.94 56 MET B CA 1
ATOM 1380 C C . MET B 1 56 ? 18.047 2.053 -8.07 1 97.94 56 MET B C 1
ATOM 1382 O O . MET B 1 56 ? 18.406 1.43 -9.07 1 97.94 56 MET B O 1
ATOM 1386 N N . ALA B 1 57 ? 18.469 1.771 -6.836 1 96.12 57 ALA B N 1
ATOM 1387 C CA . ALA B 1 57 ? 19.359 0.631 -6.602 1 96.12 57 ALA B CA 1
ATOM 1388 C C . ALA B 1 57 ? 18.703 -0.67 -7.07 1 96.12 57 ALA B C 1
ATOM 1390 O O . ALA B 1 57 ? 19.359 -1.517 -7.676 1 96.12 57 ALA B O 1
ATOM 1391 N N . TYR B 1 58 ? 17.484 -0.896 -6.762 1 96.75 58 TYR B N 1
ATOM 1392 C CA . TYR B 1 58 ? 16.766 -2.096 -7.184 1 96.75 58 TYR B CA 1
ATOM 1393 C C . TYR B 1 58 ? 16.609 -2.129 -8.695 1 96.75 58 TYR B C 1
ATOM 1395 O O . TYR B 1 58 ? 16.859 -3.154 -9.336 1 96.75 58 TYR B O 1
ATOM 1403 N N . ARG B 1 59 ? 16.125 -0.992 -9.25 1 97.44 59 ARG B N 1
ATOM 1404 C CA . ARG B 1 59 ? 15.914 -0.878 -10.688 1 97.44 59 ARG B CA 1
ATOM 1405 C C . ARG B 1 59 ? 17.188 -1.234 -11.461 1 97.44 59 ARG B C 1
ATOM 1407 O O . ARG B 1 59 ? 17.109 -1.884 -12.508 1 97.44 59 ARG B O 1
ATOM 1414 N N . ASP B 1 60 ? 18.312 -0.837 -10.938 1 95.88 60 ASP B N 1
ATOM 1415 C CA . ASP B 1 60 ? 19.594 -1.033 -11.609 1 95.88 60 ASP B CA 1
ATOM 1416 C C . ASP B 1 60 ? 19.938 -2.516 -11.703 1 95.88 60 ASP B C 1
ATOM 1418 O O . ASP B 1 60 ? 20.781 -2.912 -12.516 1 95.88 60 ASP B O 1
ATOM 1422 N N . LYS B 1 61 ? 19.391 -3.342 -10.93 1 94.69 61 LYS B N 1
ATOM 1423 C CA . LYS B 1 61 ? 19.672 -4.777 -10.922 1 94.69 61 LYS B CA 1
ATOM 1424 C C . LYS B 1 61 ? 18.797 -5.504 -11.945 1 94.69 61 LYS B C 1
ATOM 1426 O O . LYS B 1 61 ? 19 -6.695 -12.195 1 94.69 61 LYS B O 1
ATOM 1431 N N . LEU B 1 62 ? 17.875 -4.812 -12.5 1 95.81 62 LEU B N 1
ATOM 1432 C CA . LEU B 1 62 ? 16.891 -5.434 -13.383 1 95.81 62 LEU B CA 1
ATOM 1433 C C . LEU B 1 62 ? 17.25 -5.227 -14.844 1 95.81 62 LEU B C 1
ATOM 1435 O O . LEU B 1 62 ? 18 -4.297 -15.18 1 95.81 62 LEU B O 1
ATOM 1439 N N . ASP B 1 63 ? 16.766 -6.141 -15.727 1 96.5 63 ASP B N 1
ATOM 1440 C CA . ASP B 1 63 ? 16.906 -5.902 -17.156 1 96.5 63 ASP B CA 1
ATOM 1441 C C . ASP B 1 63 ? 15.922 -4.836 -17.641 1 96.5 63 ASP B C 1
ATOM 1443 O O . ASP B 1 63 ? 15.055 -4.398 -16.875 1 96.5 63 ASP B O 1
ATOM 1447 N N . ARG B 1 64 ? 16 -4.383 -18.812 1 97.88 64 ARG B N 1
ATOM 1448 C CA . ARG B 1 64 ? 15.266 -3.232 -19.328 1 97.88 64 ARG B CA 1
ATOM 1449 C C . ARG B 1 64 ? 13.758 -3.467 -19.266 1 97.88 64 ARG B C 1
ATOM 1451 O O . ARG B 1 64 ? 13 -2.562 -18.906 1 97.88 64 ARG B O 1
ATOM 1458 N N . ALA B 1 65 ? 13.305 -4.652 -19.625 1 97.25 65 ALA B N 1
ATOM 1459 C CA . ALA B 1 65 ? 11.875 -4.953 -19.594 1 97.25 65 ALA B CA 1
ATOM 1460 C C . ALA B 1 65 ? 11.32 -4.84 -18.188 1 97.25 65 ALA B C 1
ATOM 1462 O O . ALA B 1 65 ? 10.273 -4.227 -17.969 1 97.25 65 ALA B O 1
ATOM 1463 N N . ARG B 1 66 ? 12.078 -5.383 -17.25 1 97.56 66 ARG B N 1
ATOM 1464 C CA . ARG B 1 66 ? 11.641 -5.352 -15.859 1 97.56 66 ARG B CA 1
ATOM 1465 C C . ARG B 1 66 ? 11.75 -3.943 -15.281 1 97.56 66 ARG B C 1
ATOM 1467 O O . ARG B 1 66 ? 10.938 -3.545 -14.445 1 97.56 66 ARG B O 1
ATOM 1474 N N . GLN B 1 67 ? 12.734 -3.207 -15.75 1 98.5 67 GLN B N 1
ATOM 1475 C CA . GLN B 1 67 ? 12.82 -1.809 -15.344 1 98.5 67 GLN B CA 1
ATOM 1476 C C . GLN B 1 67 ? 11.562 -1.041 -15.742 1 98.5 67 GLN B C 1
ATOM 1478 O O . GLN B 1 67 ? 11.047 -0.238 -14.961 1 98.5 67 GLN B O 1
ATOM 1483 N N . ASN B 1 68 ? 11.102 -1.276 -16.906 1 98.5 68 ASN B N 1
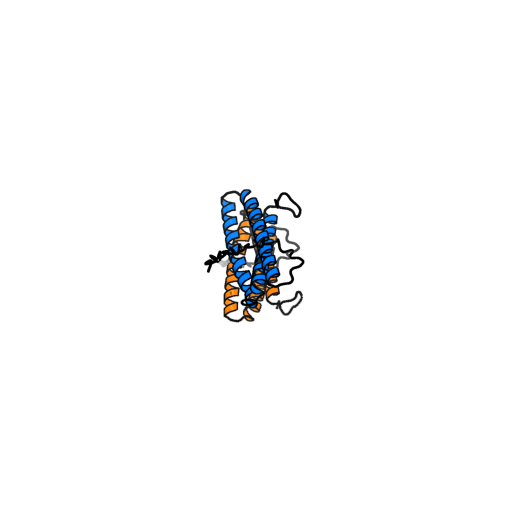ATOM 1484 C CA . ASN B 1 68 ? 9.898 -0.603 -17.375 1 98.5 68 ASN B CA 1
ATOM 1485 C C . ASN B 1 68 ? 8.664 -1.009 -16.562 1 98.5 68 ASN B C 1
ATOM 1487 O O . ASN B 1 68 ? 7.832 -0.167 -16.234 1 98.5 68 ASN B O 1
ATOM 1491 N N . GLU B 1 69 ? 8.531 -2.291 -16.281 1 98.31 69 GLU B N 1
ATOM 1492 C CA . GLU B 1 69 ? 7.426 -2.766 -15.461 1 98.31 69 GLU B CA 1
ATOM 1493 C C . GLU B 1 69 ? 7.461 -2.133 -14.07 1 98.31 69 GLU B C 1
ATOM 1495 O O . GLU B 1 69 ? 6.43 -1.699 -13.555 1 98.31 69 GLU B O 1
ATOM 1500 N N . LEU B 1 70 ? 8.656 -2.096 -13.477 1 98.56 70 LEU B N 1
ATOM 1501 C CA . LEU B 1 70 ? 8.805 -1.485 -12.156 1 98.56 70 LEU B CA 1
ATOM 1502 C C . LEU B 1 70 ? 8.406 -0.013 -12.195 1 98.56 70 LEU B C 1
ATOM 1504 O O . LEU B 1 70 ? 7.793 0.491 -11.25 1 98.56 70 LEU B O 1
ATOM 1508 N N . ARG B 1 71 ? 8.781 0.686 -13.266 1 98.81 71 ARG B N 1
ATOM 1509 C CA . ARG B 1 71 ? 8.414 2.092 -13.406 1 98.81 71 ARG B CA 1
ATOM 1510 C C . ARG B 1 71 ? 6.902 2.262 -13.422 1 98.81 71 ARG B C 1
ATOM 1512 O O . ARG B 1 71 ? 6.363 3.168 -12.789 1 98.81 71 ARG B O 1
ATOM 1519 N N . GLU B 1 72 ? 6.195 1.409 -14.141 1 98.81 72 GLU B N 1
ATOM 1520 C CA . GLU B 1 72 ? 4.738 1.471 -14.203 1 98.81 72 GLU B CA 1
ATOM 1521 C C . GLU B 1 72 ? 4.121 1.249 -12.82 1 98.81 72 GLU B C 1
ATOM 1523 O O . GLU B 1 72 ? 3.174 1.939 -12.445 1 98.81 72 GLU B O 1
ATOM 1528 N N . VAL B 1 73 ? 4.688 0.289 -12.086 1 98.88 73 VAL B N 1
ATOM 1529 C CA . VAL B 1 73 ? 4.207 0.029 -10.734 1 98.88 73 VAL B CA 1
ATOM 1530 C C . VAL B 1 73 ? 4.41 1.269 -9.867 1 98.88 73 VAL B C 1
ATOM 1532 O O . VAL B 1 73 ? 3.51 1.67 -9.125 1 98.88 73 VAL B O 1
ATOM 1535 N N . GLN B 1 74 ? 5.617 1.83 -9.984 1 98.88 74 GLN B N 1
ATOM 1536 C CA . GLN B 1 74 ? 5.973 2.967 -9.141 1 98.88 74 GLN B CA 1
ATOM 1537 C C . GLN B 1 74 ? 5.07 4.164 -9.422 1 98.88 74 GLN B C 1
ATOM 1539 O O . GLN B 1 74 ? 4.637 4.855 -8.492 1 98.88 74 GLN B O 1
ATOM 1544 N N . LEU B 1 75 ? 4.773 4.414 -10.68 1 98.88 75 LEU B N 1
ATOM 1545 C CA . LEU B 1 75 ? 3.91 5.527 -11.062 1 98.88 75 LEU B CA 1
ATOM 1546 C C . LEU B 1 75 ? 2.49 5.312 -10.547 1 98.88 75 LEU B C 1
ATOM 1548 O O . LEU B 1 75 ? 1.85 6.254 -10.07 1 98.88 75 LEU B O 1
ATOM 1552 N N . ALA B 1 76 ? 1.997 4.113 -10.68 1 98.88 76 ALA B N 1
ATOM 1553 C CA . ALA B 1 76 ? 0.676 3.801 -10.133 1 98.88 76 ALA B CA 1
ATOM 1554 C C . ALA B 1 76 ? 0.65 3.971 -8.617 1 98.88 76 ALA B C 1
ATOM 1556 O O . ALA B 1 76 ? -0.332 4.465 -8.062 1 98.88 76 ALA B O 1
ATOM 1557 N N . TRP B 1 77 ? 1.752 3.539 -7.953 1 98.94 77 TRP B N 1
ATOM 1558 C CA . TRP B 1 77 ? 1.854 3.689 -6.504 1 98.94 77 TRP B CA 1
ATOM 1559 C C . TRP B 1 77 ? 1.843 5.164 -6.109 1 98.94 77 TRP B C 1
ATOM 1561 O O . TRP B 1 77 ? 1.18 5.547 -5.141 1 98.94 77 TRP B O 1
ATOM 1571 N N . LEU B 1 78 ? 2.58 5.988 -6.855 1 98.94 78 LEU B N 1
ATOM 1572 C CA . LEU B 1 78 ? 2.639 7.418 -6.562 1 98.94 78 LEU B CA 1
ATOM 1573 C C . LEU B 1 78 ? 1.251 8.047 -6.637 1 98.94 78 LEU B C 1
ATOM 1575 O O . LEU B 1 78 ? 0.886 8.852 -5.781 1 98.94 78 LEU B O 1
ATOM 1579 N N . LYS B 1 79 ? 0.529 7.688 -7.656 1 98.94 79 LYS B N 1
ATOM 1580 C CA . LYS B 1 79 ? -0.83 8.203 -7.797 1 98.94 79 LYS B CA 1
ATOM 1581 C C . LYS B 1 79 ? -1.712 7.754 -6.637 1 98.94 79 LYS B C 1
ATOM 1583 O O . LYS B 1 79 ? -2.457 8.555 -6.07 1 98.94 79 LYS B O 1
ATOM 1588 N N . TYR B 1 80 ? -1.615 6.516 -6.246 1 98.94 80 TYR B N 1
ATOM 1589 C CA . TYR B 1 80 ? -2.367 5.984 -5.117 1 98.94 80 TYR B CA 1
ATOM 1590 C C . TYR B 1 80 ? -1.996 6.707 -3.826 1 98.94 80 TYR B C 1
ATOM 1592 O O . TYR B 1 80 ? -2.873 7.117 -3.062 1 98.94 80 TYR B O 1
ATOM 1600 N N . ARG B 1 81 ? -0.696 6.84 -3.57 1 98.88 81 ARG B N 1
ATOM 1601 C CA . ARG B 1 81 ? -0.229 7.512 -2.361 1 98.88 81 ARG B CA 1
ATOM 1602 C C . ARG B 1 81 ? -0.809 8.922 -2.258 1 98.88 81 ARG B C 1
ATOM 1604 O O . ARG B 1 81 ? -1.348 9.297 -1.216 1 98.88 81 ARG B O 1
ATOM 1611 N N . ASP B 1 82 ? -0.697 9.688 -3.393 1 98.81 82 ASP B N 1
ATOM 1612 C CA . ASP B 1 82 ? -1.102 11.086 -3.371 1 98.81 82 ASP B CA 1
ATOM 1613 C C . ASP B 1 82 ? -2.609 11.219 -3.174 1 98.81 82 ASP B C 1
ATOM 1615 O O . ASP B 1 82 ? -3.066 12.047 -2.383 1 98.81 82 ASP B O 1
ATOM 1619 N N . LEU B 1 83 ? -3.389 10.406 -3.871 1 98.81 83 LEU B N 1
ATOM 1620 C CA . LEU B 1 83 ? -4.84 10.438 -3.715 1 98.81 83 LEU B CA 1
ATOM 1621 C C . LEU B 1 83 ? -5.242 9.992 -2.312 1 98.81 83 LEU B C 1
ATOM 1623 O O . LEU B 1 83 ? -6.137 10.586 -1.703 1 98.81 83 LEU B O 1
ATOM 1627 N N . SER B 1 84 ? -4.582 8.93 -1.814 1 98.69 84 SER B N 1
ATOM 1628 C CA . SER B 1 84 ? -4.895 8.398 -0.493 1 98.69 84 SER B CA 1
ATOM 1629 C C . SER B 1 84 ? -4.633 9.43 0.597 1 98.69 84 SER B C 1
ATOM 1631 O O . SER B 1 84 ? -5.48 9.664 1.46 1 98.69 84 SER B O 1
ATOM 1633 N N . CYS B 1 85 ? -3.49 10.07 0.501 1 98.5 85 CYS B N 1
ATOM 1634 C CA . CYS B 1 85 ? -3.131 11.008 1.565 1 98.5 85 CYS B CA 1
ATOM 1635 C C . CYS B 1 85 ? -3.939 12.289 1.459 1 98.5 85 CYS B C 1
ATOM 1637 O O . CYS B 1 85 ? -4.227 12.938 2.471 1 98.5 85 CYS B O 1
ATOM 1639 N N . ARG B 1 86 ? -4.324 12.711 0.239 1 97.88 86 ARG B N 1
ATOM 1640 C CA . ARG B 1 86 ? -5.258 13.82 0.112 1 97.88 86 ARG B CA 1
ATOM 1641 C C . ARG B 1 86 ? -6.594 13.492 0.776 1 97.88 86 ARG B C 1
ATOM 1643 O O . ARG B 1 86 ? -7.156 14.328 1.488 1 97.88 86 ARG B O 1
ATOM 1650 N N . PHE B 1 87 ? -7.062 12.336 0.596 1 98.06 87 PHE B N 1
ATOM 1651 C CA . PHE B 1 87 ? -8.32 11.891 1.181 1 98.06 87 PHE B CA 1
ATOM 1652 C C . PHE B 1 87 ? -8.227 11.836 2.701 1 98.06 87 PHE B C 1
ATOM 1654 O O . PHE B 1 87 ? -9.07 12.391 3.402 1 98.06 87 PHE B O 1
ATOM 1661 N N . GLU B 1 88 ? -7.188 11.25 3.215 1 96 88 GLU B N 1
ATOM 1662 C CA . GLU B 1 88 ? -7.039 10.984 4.645 1 96 88 GLU B CA 1
ATOM 1663 C C . GLU B 1 88 ? -6.816 12.281 5.422 1 96 88 GLU B C 1
ATOM 1665 O O . GLU B 1 88 ? -7.199 12.383 6.59 1 96 88 GLU B O 1
ATOM 1670 N N . SER B 1 89 ? -6.203 13.258 4.789 1 95.62 89 SER B N 1
ATOM 1671 C CA . SER B 1 89 ? -5.859 14.484 5.504 1 95.62 89 SER B CA 1
ATOM 1672 C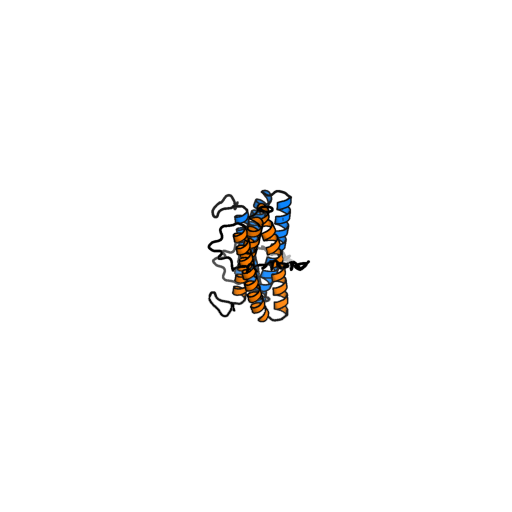 C . SER B 1 89 ? -6.918 15.562 5.293 1 95.62 89 SER B C 1
ATOM 1674 O O . SER B 1 89 ? -6.797 16.672 5.82 1 95.62 89 SER B O 1
ATOM 1676 N N . ALA B 1 90 ? -7.969 15.266 4.547 1 94.44 90 ALA B N 1
ATOM 1677 C CA . ALA B 1 90 ? -8.938 16.266 4.125 1 94.44 90 ALA B CA 1
ATOM 1678 C C . ALA B 1 90 ? -9.672 16.859 5.324 1 94.44 90 ALA B C 1
ATOM 1680 O O . ALA B 1 90 ? -10.07 18.031 5.297 1 94.44 90 ALA B O 1
ATOM 1681 N N . ALA B 1 91 ? -9.836 16.078 6.41 1 88.69 91 ALA B N 1
ATOM 1682 C CA . ALA B 1 91 ? -10.562 16.547 7.578 1 88.69 91 ALA B CA 1
ATOM 1683 C C . ALA B 1 91 ? -9.812 17.703 8.258 1 88.69 91 ALA B C 1
ATOM 1685 O O . ALA B 1 91 ? -10.414 18.5 8.969 1 88.69 91 ALA B O 1
ATOM 1686 N N . SER B 1 92 ? -8.523 17.766 8.062 1 92 92 SER B N 1
ATOM 1687 C CA . SER B 1 92 ? -7.707 18.797 8.688 1 92 92 SER B CA 1
ATOM 1688 C C . SER B 1 92 ? -7.52 20 7.758 1 92 92 SER B C 1
ATOM 1690 O O . SER B 1 92 ? -6.914 21 8.141 1 92 92 SER B O 1
ATOM 1692 N N . ALA B 1 93 ? -8.125 19.859 6.559 1 88.38 93 ALA B N 1
ATOM 1693 C CA . ALA B 1 93 ? -7.895 20.891 5.551 1 88.38 93 ALA B CA 1
ATOM 1694 C C . ALA B 1 93 ? -8.336 22.25 6.059 1 88.38 93 ALA B C 1
ATOM 1696 O O . ALA B 1 93 ? -9.406 22.391 6.656 1 88.38 93 ALA B O 1
ATOM 1697 N N . GLY B 1 94 ? -7.426 23.25 5.863 1 89.56 94 GLY B N 1
ATOM 1698 C CA . GLY B 1 94 ? -7.742 24.609 6.258 1 89.56 94 GLY B CA 1
ATOM 1699 C C . GLY B 1 94 ? -7.242 24.953 7.648 1 89.56 94 GLY B C 1
ATOM 1700 O O . GLY B 1 94 ? -7.207 26.141 8.023 1 89.56 94 GLY B O 1
ATOM 1701 N N . GLY B 1 95 ? -6.887 23.953 8.422 1 91.44 95 GLY B N 1
ATOM 1702 C CA . GLY B 1 95 ? -6.371 24.203 9.766 1 91.44 95 GLY B CA 1
ATOM 1703 C C . GLY B 1 95 ? -4.855 24.25 9.82 1 91.44 95 GLY B C 1
ATOM 1704 O O . GLY B 1 95 ? -4.184 23.922 8.844 1 91.44 95 GLY B O 1
ATOM 1705 N N . SER B 1 96 ? -4.367 24.609 10.945 1 91.88 96 SER B N 1
ATOM 1706 C CA . SER B 1 96 ? -2.932 24.781 11.141 1 91.88 96 SER B CA 1
ATOM 1707 C C . SER B 1 96 ? -2.203 23.438 11.055 1 91.88 96 SER B C 1
ATOM 1709 O O . SER B 1 96 ? -1.03 23.391 10.68 1 91.88 96 SER B O 1
ATOM 1711 N N . VAL B 1 97 ? -3 22.344 11.289 1 94 97 VAL B N 1
ATOM 1712 C CA . VAL B 1 97 ? -2.334 21.047 11.367 1 94 97 VAL B CA 1
ATOM 1713 C C . VAL B 1 97 ? -2.393 20.344 10.016 1 94 97 VAL B C 1
ATOM 1715 O O . VAL B 1 97 ? -1.819 19.281 9.836 1 94 97 VAL B O 1
ATOM 1718 N N . ALA B 1 98 ? -3.061 20.969 9.016 1 93.75 98 ALA B N 1
ATOM 1719 C CA . ALA B 1 98 ? -3.332 20.328 7.727 1 93.75 98 ALA B CA 1
ATOM 1720 C C . ALA B 1 98 ? -2.039 19.875 7.059 1 93.75 98 ALA B C 1
ATOM 1722 O O . ALA B 1 98 ? -1.938 18.719 6.609 1 93.75 98 ALA B O 1
ATOM 1723 N N . ALA B 1 99 ? -1.088 20.75 7.039 1 95.06 99 ALA B N 1
ATOM 1724 C CA . ALA B 1 99 ? 0.177 20.422 6.387 1 95.06 99 ALA B CA 1
ATOM 1725 C C . ALA B 1 99 ? 0.892 19.281 7.109 1 95.06 99 ALA B C 1
ATOM 1727 O O . ALA B 1 99 ? 1.425 18.375 6.469 1 95.06 99 ALA B O 1
ATOM 1728 N N . THR B 1 100 ? 0.923 19.344 8.414 1 95.69 100 THR B N 1
ATOM 1729 C CA . THR B 1 100 ? 1.58 18.312 9.211 1 95.69 100 THR B CA 1
ATOM 1730 C C . THR B 1 100 ? 0.933 16.938 8.969 1 95.69 100 THR B C 1
ATOM 1732 O O . THR B 1 100 ? 1.629 15.953 8.75 1 95.69 100 THR B O 1
ATOM 1735 N N . VAL B 1 101 ? -0.395 16.906 8.883 1 96.12 101 VAL B N 1
ATOM 1736 C CA . VAL B 1 101 ? -1.13 15.656 8.711 1 96.12 101 VAL B CA 1
ATOM 1737 C C . VAL B 1 101 ? -0.867 15.078 7.32 1 96.12 101 VAL B C 1
ATOM 1739 O O . VAL B 1 101 ? -0.57 13.891 7.18 1 96.12 101 VAL B O 1
ATOM 1742 N N . ARG B 1 102 ? -0.933 15.914 6.328 1 97.12 102 ARG B N 1
ATOM 1743 C CA . ARG B 1 102 ? -0.714 15.484 4.953 1 97.12 102 ARG B CA 1
ATOM 1744 C C . ARG B 1 102 ? 0.708 14.961 4.766 1 97.12 102 ARG B C 1
ATOM 1746 O O . ARG B 1 102 ? 0.91 13.883 4.195 1 97.12 102 ARG B O 1
ATOM 1753 N N . GLN B 1 103 ? 1.621 15.719 5.25 1 97.88 103 GLN B N 1
ATOM 1754 C CA . GLN B 1 103 ? 3.018 15.344 5.059 1 97.88 103 GLN B CA 1
ATOM 1755 C C . GLN B 1 103 ? 3.363 14.086 5.848 1 97.88 103 GLN B C 1
ATOM 1757 O O . GLN B 1 103 ? 4.172 13.266 5.398 1 97.88 103 GLN B O 1
ATOM 1762 N N . THR B 1 104 ? 2.787 13.93 7.012 1 97.38 104 THR B N 1
ATOM 1763 C CA . THR B 1 104 ? 3 12.727 7.797 1 97.38 104 THR B CA 1
ATOM 1764 C C . THR B 1 104 ? 2.455 11.5 7.07 1 97.38 104 THR B C 1
ATOM 1766 O O . THR B 1 104 ? 3.111 10.453 7.02 1 97.38 104 THR B O 1
ATOM 1769 N N . CYS B 1 105 ? 1.286 11.617 6.48 1 97.56 105 CYS B N 1
ATOM 1770 C CA . CYS B 1 105 ? 0.696 10.555 5.676 1 97.56 105 CYS B CA 1
ATOM 1771 C C . CYS B 1 105 ? 1.609 10.18 4.516 1 97.56 105 CYS B C 1
ATOM 1773 O O . CYS B 1 105 ? 1.906 9 4.312 1 97.56 105 CYS B O 1
ATOM 1775 N N . LEU B 1 106 ? 2.031 11.172 3.799 1 98.81 106 LEU B N 1
ATOM 1776 C CA . LEU B 1 106 ? 2.916 10.938 2.662 1 98.81 106 LEU B CA 1
ATOM 1777 C C . LEU B 1 106 ? 4.191 10.234 3.104 1 98.81 106 LEU B C 1
ATOM 1779 O O . LEU B 1 106 ? 4.625 9.266 2.467 1 98.81 106 LEU B O 1
ATOM 1783 N N . ALA B 1 107 ? 4.762 10.68 4.191 1 98.62 107 ALA B N 1
ATOM 1784 C CA . ALA B 1 107 ? 6.008 10.094 4.68 1 98.62 107 ALA B CA 1
ATOM 1785 C C . ALA B 1 107 ? 5.801 8.641 5.09 1 98.62 107 ALA B C 1
ATOM 1787 O O . ALA B 1 107 ? 6.637 7.781 4.789 1 98.62 107 ALA B O 1
ATOM 1788 N N . GLU B 1 108 ? 4.738 8.367 5.758 1 98 108 GLU B N 1
ATOM 1789 C CA . GLU B 1 108 ? 4.465 7.02 6.238 1 98 108 GLU B CA 1
ATOM 1790 C C . GLU B 1 108 ? 4.27 6.051 5.074 1 98 108 GLU B C 1
ATOM 1792 O O . GLU B 1 108 ? 4.871 4.973 5.051 1 98 108 GLU B O 1
ATOM 1797 N N . LYS B 1 109 ? 3.434 6.383 4.105 1 98.69 109 LYS B N 1
ATOM 1798 C CA . LYS B 1 109 ? 3.225 5.512 2.951 1 98.69 109 LYS B CA 1
ATOM 1799 C C . LYS B 1 109 ? 4.504 5.375 2.127 1 98.69 109 LYS B C 1
ATOM 1801 O O . LYS B 1 109 ? 4.773 4.312 1.567 1 98.69 109 LYS B O 1
ATOM 1806 N N . THR B 1 110 ? 5.293 6.445 2.092 1 98.88 110 THR B N 1
ATOM 1807 C CA . THR B 1 110 ? 6.566 6.395 1.38 1 98.88 110 THR B CA 1
ATOM 1808 C C . THR B 1 110 ? 7.527 5.426 2.061 1 98.88 110 THR B C 1
ATOM 1810 O O . THR B 1 110 ? 8.203 4.641 1.391 1 98.88 110 THR B O 1
ATOM 1813 N N . ARG B 1 111 ? 7.59 5.434 3.346 1 98.5 111 ARG B N 1
ATOM 1814 C CA . ARG B 1 111 ? 8.43 4.496 4.082 1 98.5 111 ARG B CA 1
ATOM 1815 C C . ARG B 1 111 ? 7.984 3.057 3.85 1 98.5 111 ARG B C 1
ATOM 1817 O O . ARG B 1 111 ? 8.82 2.162 3.678 1 98.5 111 ARG B O 1
ATOM 1824 N N . GLN B 1 112 ? 6.719 2.854 3.854 1 97.69 112 GLN B N 1
ATOM 1825 C CA . GLN B 1 112 ? 6.188 1.52 3.598 1 97.69 112 GLN B CA 1
ATOM 1826 C C . GLN B 1 112 ? 6.582 1.025 2.209 1 97.69 112 GLN B C 1
ATOM 1828 O O . GLN B 1 112 ? 6.953 -0.139 2.041 1 97.69 112 GLN B O 1
ATOM 1833 N N . ARG B 1 113 ? 6.5 1.886 1.267 1 98.62 113 ARG B N 1
ATOM 1834 C CA . ARG B 1 113 ? 6.906 1.54 -0.092 1 98.62 113 ARG B CA 1
ATOM 1835 C C . ARG B 1 113 ? 8.398 1.209 -0.149 1 98.62 113 ARG B C 1
ATOM 1837 O O . ARG B 1 113 ? 8.805 0.268 -0.834 1 98.62 113 ARG B O 1
ATOM 1844 N N . THR B 1 114 ? 9.18 2.006 0.553 1 98 114 THR B N 1
ATOM 1845 C CA . THR B 1 114 ? 10.617 1.738 0.618 1 98 114 THR B CA 1
ATOM 1846 C C . THR B 1 114 ? 10.883 0.333 1.148 1 98 114 THR B C 1
ATOM 1848 O O . THR B 1 114 ? 11.688 -0.408 0.585 1 98 114 THR B O 1
ATOM 1851 N N . ASP B 1 115 ? 10.172 -0.006 2.182 1 96.69 115 ASP B N 1
ATOM 1852 C CA . ASP B 1 115 ? 10.328 -1.331 2.773 1 96.69 115 ASP B CA 1
ATOM 1853 C C . ASP B 1 115 ? 9.922 -2.424 1.786 1 96.69 115 ASP B C 1
ATOM 1855 O O . ASP B 1 115 ? 10.57 -3.471 1.712 1 96.69 115 ASP B O 1
ATOM 1859 N N . GLU B 1 116 ? 8.875 -2.25 1.059 1 96.25 116 GLU B N 1
ATOM 1860 C CA . GLU B 1 116 ? 8.445 -3.207 0.045 1 96.25 116 GLU B CA 1
ATOM 1861 C C . GLU B 1 116 ? 9.516 -3.404 -1.021 1 96.25 116 GLU B C 1
ATOM 1863 O O . GLU B 1 116 ? 9.781 -4.531 -1.438 1 96.25 116 GLU B O 1
ATOM 1868 N N . LEU B 1 117 ? 10.109 -2.32 -1.437 1 97.44 117 LEU B N 1
ATOM 1869 C CA . LEU B 1 117 ? 11.141 -2.398 -2.469 1 97.44 117 LEU B CA 1
ATOM 1870 C C . LEU B 1 117 ? 12.391 -3.092 -1.939 1 97.44 117 LEU B C 1
ATOM 1872 O O . LEU B 1 117 ? 13.039 -3.846 -2.666 1 97.44 117 LEU B O 1
ATOM 1876 N N . LYS B 1 118 ? 12.711 -2.789 -0.691 1 95.44 118 LYS B N 1
ATOM 1877 C CA . LYS B 1 118 ? 13.836 -3.488 -0.081 1 95.44 118 LYS B CA 1
ATOM 1878 C C . LYS B 1 118 ? 13.602 -4.996 -0.059 1 95.44 118 LYS B C 1
ATOM 1880 O O . LYS B 1 118 ? 14.516 -5.777 -0.344 1 95.44 118 LYS B O 1
ATOM 1885 N N . ALA B 1 119 ? 12.43 -5.414 0.281 1 93 119 ALA B N 1
ATOM 1886 C CA . ALA B 1 119 ? 12.086 -6.832 0.301 1 93 119 ALA B CA 1
ATOM 1887 C C . ALA B 1 119 ? 12.203 -7.445 -1.092 1 93 119 ALA B C 1
ATOM 1889 O O . ALA B 1 119 ? 12.719 -8.555 -1.247 1 93 119 ALA B O 1
ATOM 1890 N N . LEU B 1 120 ? 11.75 -6.781 -2.109 1 93.06 120 LEU B N 1
ATOM 1891 C CA . LEU B 1 120 ? 11.836 -7.258 -3.484 1 93.06 120 LEU B CA 1
ATOM 1892 C C . LEU B 1 120 ? 13.297 -7.387 -3.92 1 93.06 120 LEU B C 1
ATOM 1894 O O . LEU B 1 120 ? 13.641 -8.289 -4.68 1 93.06 120 LEU B O 1
ATOM 1898 N N . ALA B 1 121 ? 14.047 -6.457 -3.404 1 91.19 121 ALA B N 1
ATOM 1899 C CA . ALA B 1 121 ? 15.461 -6.426 -3.773 1 91.19 121 ALA B CA 1
ATOM 1900 C C . ALA B 1 121 ? 16.25 -7.484 -3.012 1 91.19 121 ALA B C 1
ATOM 1902 O O . ALA B 1 121 ? 17.438 -7.691 -3.273 1 91.19 121 ALA B O 1
ATOM 1903 N N . GLY B 1 122 ? 15.492 -8.375 -2.223 1 83.19 122 GLY B N 1
ATOM 1904 C CA . GLY B 1 122 ? 16.156 -9.414 -1.441 1 83.19 122 GLY B CA 1
ATOM 1905 C C . GLY B 1 122 ? 16.953 -8.859 -0.276 1 83.19 122 GLY B C 1
ATOM 1906 O O . GLY B 1 122 ? 17.891 -9.516 0.205 1 83.19 122 GLY B O 1
ATOM 1907 N N . CYS B 1 123 ? 16.625 -7.672 -0.084 1 67.31 123 CYS B N 1
ATOM 1908 C CA . CYS B 1 123 ? 17.359 -7.07 1.026 1 67.31 123 CYS B CA 1
ATOM 1909 C C . CYS B 1 123 ? 16.844 -7.586 2.363 1 67.31 123 CYS B C 1
ATOM 1911 O O . CYS B 1 123 ? 15.625 -7.672 2.574 1 67.31 123 CYS B O 1
ATOM 1913 N N . GLN B 1 124 ? 17.562 -8.492 2.947 1 56.38 124 GLN B N 1
ATOM 1914 C CA . GLN B 1 124 ? 17.203 -8.961 4.285 1 56.38 124 GLN B CA 1
ATOM 1915 C C . GLN B 1 124 ? 17.25 -7.816 5.293 1 56.38 124 GLN B C 1
ATOM 1917 O O . GLN B 1 124 ? 17.984 -6.844 5.105 1 56.38 124 GLN B O 1
ATOM 1922 N N . GLU B 1 125 ? 16.328 -7.855 6.152 1 53.25 125 GLU B N 1
ATOM 1923 C CA . GLU B 1 125 ? 16.438 -6.895 7.246 1 53.25 125 GLU B CA 1
ATOM 1924 C C . GLU B 1 125 ? 17.844 -6.871 7.832 1 53.25 125 GLU B C 1
ATOM 1926 O O . GLU B 1 125 ? 18.422 -7.918 8.133 1 53.25 125 GLU B O 1
ATOM 1931 N N . GLY B 1 126 ? 18.531 -5.609 7.934 1 49.81 126 GLY B N 1
ATOM 1932 C CA . GLY B 1 126 ? 19.875 -5.488 8.445 1 49.81 126 GLY B CA 1
ATOM 1933 C C . GLY B 1 126 ? 20.938 -5.52 7.348 1 49.81 126 GLY B C 1
ATOM 1934 O O . GLY B 1 126 ? 22.125 -5.332 7.617 1 49.81 126 GLY B O 1
ATOM 1935 N N . ASP B 1 127 ? 20.547 -5.965 6.238 1 50.34 127 ASP B N 1
ATOM 1936 C CA . ASP B 1 127 ? 21.547 -5.922 5.168 1 50.34 127 ASP B CA 1
ATOM 1937 C C . ASP B 1 127 ? 21.828 -4.484 4.738 1 50.34 127 ASP B C 1
ATOM 1939 O O . ASP B 1 127 ? 21.078 -3.91 3.943 1 50.34 127 ASP B O 1
ATOM 1943 N N . VAL B 1 128 ? 22.828 -3.953 5.406 1 49.53 128 VAL B N 1
ATOM 1944 C CA . VAL B 1 128 ? 23.234 -2.568 5.223 1 49.53 128 VAL B CA 1
ATOM 1945 C C . VAL B 1 128 ? 23.578 -2.32 3.754 1 49.53 128 VAL B C 1
ATOM 1947 O O . VAL B 1 128 ? 23.641 -1.172 3.311 1 49.53 128 VAL B O 1
ATOM 1950 N N . ALA B 1 129 ? 24 -3.342 3.125 1 48.94 129 ALA B N 1
ATOM 1951 C CA . ALA B 1 129 ? 24.391 -3.186 1.729 1 48.94 129 ALA B CA 1
ATOM 1952 C C . ALA B 1 129 ? 23.172 -2.977 0.831 1 48.94 129 ALA B C 1
ATOM 1954 O O . ALA B 1 129 ? 23.297 -2.465 -0.284 1 48.94 129 ALA B O 1
ATOM 1955 N N . CYS B 1 130 ? 22.188 -3.574 1.088 1 54.12 130 CYS B N 1
ATOM 1956 C CA . CYS B 1 130 ? 21 -3.361 0.255 1 54.12 130 CYS B CA 1
ATOM 1957 C C . CYS B 1 130 ? 20.531 -1.912 0.335 1 54.12 130 CYS B C 1
ATOM 1959 O O . CYS B 1 130 ? 19.984 -1.38 -0.629 1 54.12 130 CYS B O 1
ATOM 1961 N N . VAL B 1 131 ? 20.531 -1.216 1.61 1 45.81 131 VAL B N 1
ATOM 1962 C CA . VAL B 1 131 ? 20.078 0.166 1.758 1 45.81 131 VAL B CA 1
ATOM 1963 C C . VAL B 1 131 ? 21.281 1.109 1.651 1 45.81 131 VAL B C 1
ATOM 1965 O O . VAL B 1 131 ? 22.031 1.281 2.615 1 45.81 131 VAL B O 1
ATOM 1968 N N . ARG B 1 132 ? 22.219 0.975 0.662 1 39.12 132 ARG B N 1
ATOM 1969 C CA . ARG B 1 132 ? 23.203 2.051 0.745 1 39.12 132 ARG B CA 1
ATOM 1970 C C . ARG B 1 132 ? 22.578 3.396 0.408 1 39.12 132 ARG B C 1
ATOM 1972 O O . ARG B 1 132 ? 21.656 3.469 -0.411 1 39.12 132 ARG B O 1
#

Nearest PDB structures (foldseek):
  3gi7-assembly1_A  TM=8.912E-01  e=4.837E-03  Pseudomonas putida KT2440
  1ujw-assembly1_B  TM=2.850E-01  e=7.471E+00  Escherichia coli
  3ja6-assembly1_I  TM=2.863E-01  e=5.514E+00  Escherichia coli
  3gi7-assembly1_A  TM=8.913E-01  e=5.810E-03  Pseudomonas putida KT2440
  8tno-assembly1_A  TM=3.144E-01  e=4.202E+00  synthetic construct